Protein AF-A0A350Y9X0-F1 (afdb_monomer_lite)

Foldseek 3Di:
DDQDPVNVVVVVVLCPQDPDPVVNVVVVLLVVLLVLLLVVCCVPPVPCNVVDPFDQDDPPPPQLASGGPSSLVSQVCLCVPQHNQPCPPPCVSVCNDDCQWRKQDADPAPCVPDDLVVDDLLLNLLVCLQPVPDDPVVCCVRLVDDDPDFDDPVQFDLVLLLVLLCPDDPLSVLLSLLSCLNVLNNPQCNRNDDPVRMDTHGSDPVVSVVNSVSRVVVVVSVVSNVRVVVVCVVPSCCVVVNRVSRVCRGPPND

Radius of gyration: 25.76 Å; chains: 1; bounding box: 61×34×80 Å

pLDDT: mean 83.8, std 14.57, range [41.41, 98.38]

Secondary structure (DSSP, 8-state):
----HHHHHHHHHTT---SSHHHHHHHHHHHHHHHHHHHHHHHH-HHHHHH----SSPPPSTT---S-HHHHHHHHHHHHHT---STTSTTTTS--S---EEEE---S--TTTS-GGGS-HHHHHHHHHHH--S-HHHHHHHH----S----GGGB-HHHHHHHHHHSPTTGGGHHHHHHHHTT-SS-HHHH--GGG-EEEESSHHHHHHHHHHHHHHHHHHHHHHHHHHHHHT-GGGHHHHHHHHHTTBTT--

Sequence (254 aa):
MIFTYTEALESLNLFSIPLSLKERIDYLQNLSQQVVLLSLYQEYFPAEWTQSTATTKIPDNSLGCPHSPKEIEFLRLVEERLFPIGFESEWAEELEERMSSITVYPHDLDWYQQEFDEFDEFHQFMINLLVQEGSVSLWLQRFELTSNFILPVQQLNFEKFSTICQQAPEPLCYLYEAISLVDHSSGCIWIDSCWDCIEDFPWSRESLDFLAAQWKLALALWDKESQLKTWIEEEKNRYLRLIDLWNQADKRSH

Structure (mmCIF, N/CA/C/O backbone):
data_AF-A0A350Y9X0-F1
#
_entry.id   AF-A0A350Y9X0-F1
#
loop_
_atom_site.group_PDB
_atom_site.id
_atom_site.type_symbol
_atom_site.label_atom_id
_atom_site.label_alt_id
_atom_site.label_comp_id
_atom_site.label_asym_id
_atom_site.label_entity_id
_atom_site.label_seq_id
_atom_site.pdbx_PDB_ins_code
_atom_site.Cartn_x
_atom_site.Cartn_y
_atom_site.Cartn_z
_atom_site.occupancy
_atom_site.B_iso_or_equiv
_atom_site.auth_seq_id
_atom_site.auth_comp_id
_atom_site.auth_asym_id
_atom_site.auth_atom_id
_atom_site.pdbx_PDB_model_num
ATOM 1 N N . MET A 1 1 ? 21.765 -5.341 -48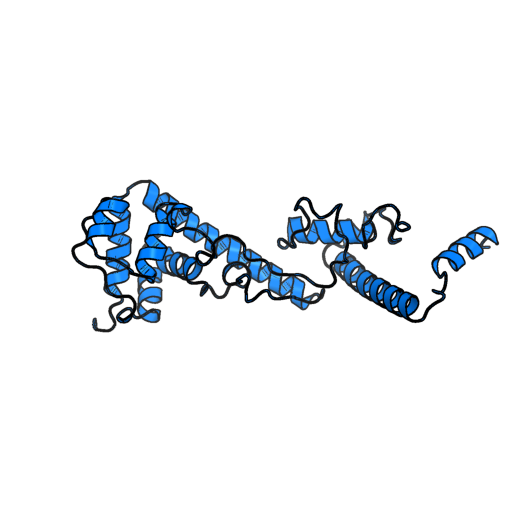.769 1.00 41.66 1 MET A N 1
ATOM 2 C CA . MET A 1 1 ? 21.523 -3.994 -48.221 1.00 41.66 1 MET A CA 1
ATOM 3 C C . MET A 1 1 ? 22.899 -3.372 -48.038 1.00 41.66 1 MET A C 1
ATOM 5 O O . MET A 1 1 ? 23.687 -3.932 -47.290 1.00 41.66 1 MET A O 1
ATOM 9 N N . ILE A 1 2 ? 23.263 -2.380 -48.854 1.00 41.41 2 ILE A N 1
ATOM 10 C CA . ILE A 1 2 ? 24.585 -1.739 -48.792 1.00 41.41 2 ILE A CA 1
ATOM 11 C C . ILE A 1 2 ? 24.420 -0.564 -47.836 1.00 41.41 2 ILE A C 1
ATOM 13 O O . ILE A 1 2 ? 23.763 0.404 -48.202 1.00 41.41 2 ILE A O 1
ATOM 17 N N . PHE A 1 3 ? 24.945 -0.681 -46.617 1.00 44.75 3 PHE A N 1
ATOM 18 C CA . PHE A 1 3 ? 25.039 0.458 -45.707 1.00 44.75 3 PHE A CA 1
ATOM 19 C C . PHE A 1 3 ? 25.946 1.506 -46.349 1.00 44.75 3 PHE A C 1
ATOM 21 O O . PHE A 1 3 ? 27.052 1.184 -46.798 1.00 44.75 3 PHE A O 1
ATOM 28 N N . THR A 1 4 ? 25.480 2.748 -46.436 1.00 63.78 4 THR A N 1
ATOM 29 C CA . THR A 1 4 ? 26.344 3.853 -46.846 1.00 63.78 4 THR A CA 1
ATOM 30 C C . THR A 1 4 ? 27.396 4.089 -45.761 1.00 63.78 4 THR A C 1
ATOM 32 O O . THR A 1 4 ? 27.166 3.842 -44.578 1.00 63.78 4 THR A O 1
ATOM 35 N N . TYR A 1 5 ? 28.584 4.550 -46.154 1.00 55.44 5 TYR A N 1
ATOM 36 C CA . TYR A 1 5 ? 29.685 4.831 -45.223 1.00 55.44 5 TYR A CA 1
ATOM 37 C C . TYR A 1 5 ? 29.255 5.777 -44.087 1.00 55.44 5 TYR A C 1
ATOM 39 O O . TYR A 1 5 ? 29.715 5.631 -42.961 1.00 55.44 5 TYR A O 1
ATOM 47 N N . THR A 1 6 ? 28.320 6.685 -44.372 1.00 56.66 6 THR A N 1
ATOM 48 C CA . THR A 1 6 ? 27.714 7.618 -43.419 1.00 56.66 6 THR A CA 1
ATOM 49 C C . THR A 1 6 ? 26.797 6.918 -42.416 1.00 56.66 6 THR A C 1
ATOM 51 O O . THR A 1 6 ? 26.953 7.138 -41.225 1.00 56.66 6 THR A O 1
ATOM 54 N N . GLU A 1 7 ? 25.919 6.009 -42.855 1.00 58.31 7 GLU A N 1
ATOM 55 C CA . GLU A 1 7 ? 25.064 5.207 -41.957 1.00 58.31 7 GLU A CA 1
ATOM 56 C C . GLU A 1 7 ? 25.889 4.246 -41.088 1.00 58.31 7 GLU A C 1
ATOM 58 O O . GLU A 1 7 ? 25.554 3.991 -39.931 1.00 58.31 7 GLU A O 1
ATOM 63 N N . ALA A 1 8 ? 26.992 3.722 -41.633 1.00 51.91 8 ALA A N 1
ATOM 64 C CA . ALA A 1 8 ? 27.942 2.899 -40.892 1.00 51.91 8 ALA A CA 1
ATOM 65 C C . ALA A 1 8 ? 28.738 3.723 -39.865 1.00 51.91 8 ALA A C 1
ATOM 67 O O . ALA A 1 8 ? 28.962 3.246 -38.758 1.00 51.91 8 ALA A O 1
ATOM 68 N N . LEU A 1 9 ? 29.131 4.958 -40.201 1.00 55.03 9 LEU A N 1
ATOM 69 C CA . LEU A 1 9 ? 29.784 5.898 -39.283 1.00 55.03 9 LEU A CA 1
ATOM 70 C C . LEU A 1 9 ? 28.843 6.394 -38.189 1.00 55.03 9 LEU A C 1
ATOM 72 O O . LEU A 1 9 ? 29.248 6.445 -37.035 1.00 55.03 9 LEU A O 1
ATOM 76 N N . GLU A 1 10 ? 27.595 6.713 -38.521 1.00 58.59 10 GLU A N 1
ATOM 77 C CA . GLU A 1 10 ? 26.567 7.029 -37.532 1.00 58.59 10 GLU A CA 1
ATOM 78 C C . GLU A 1 10 ? 26.339 5.831 -36.616 1.00 58.59 10 GLU A C 1
ATOM 80 O O . GLU A 1 10 ? 26.367 5.993 -35.402 1.00 58.59 10 GLU A O 1
ATOM 85 N N . SER A 1 11 ? 26.233 4.619 -37.173 1.00 54.16 11 SER A N 1
ATOM 86 C CA . SER A 1 11 ? 26.097 3.388 -36.387 1.00 54.16 11 SER A CA 1
ATOM 87 C C . SER A 1 11 ? 27.327 3.064 -35.536 1.00 54.16 11 SER A C 1
ATOM 89 O O . SER A 1 11 ? 27.180 2.478 -34.474 1.00 54.16 11 SER A O 1
ATOM 91 N N . LEU A 1 12 ? 28.535 3.437 -35.967 1.00 51.94 12 LEU A N 1
ATOM 92 C CA . LEU A 1 12 ? 29.771 3.279 -35.190 1.00 51.94 12 LEU A CA 1
ATOM 93 C C . LEU A 1 12 ? 29.922 4.364 -34.116 1.00 51.94 12 LEU A C 1
ATOM 95 O O . LEU A 1 12 ? 30.397 4.062 -33.026 1.00 51.94 12 LEU A O 1
ATOM 99 N N . ASN A 1 13 ? 29.458 5.590 -34.375 1.00 55.53 13 ASN A N 1
ATOM 100 C CA . ASN A 1 13 ? 29.365 6.654 -33.372 1.00 55.53 13 ASN A CA 1
ATOM 101 C C . ASN A 1 13 ? 28.332 6.330 -32.280 1.00 55.53 13 ASN A C 1
ATOM 103 O O . ASN A 1 13 ? 28.510 6.783 -31.150 1.00 55.53 13 ASN A O 1
ATOM 107 N N . LEU A 1 14 ? 27.320 5.491 -32.562 1.00 52.41 14 LEU A N 1
ATOM 108 C CA . LEU A 1 14 ? 26.442 4.912 -31.525 1.00 52.41 14 LEU A CA 1
ATOM 109 C C . LEU A 1 14 ? 27.214 4.067 -30.499 1.00 52.41 14 LEU A C 1
ATOM 111 O O . LEU A 1 14 ? 26.737 3.870 -29.385 1.00 52.41 14 LEU A O 1
ATOM 115 N N . PHE A 1 15 ? 28.402 3.583 -30.867 1.00 54.34 15 PHE A N 1
ATOM 116 C CA . PHE A 1 15 ? 29.312 2.833 -30.006 1.00 54.34 15 PHE A CA 1
ATOM 117 C C . PHE A 1 15 ? 30.608 3.606 -29.765 1.00 54.34 15 PHE A C 1
ATOM 119 O O . PHE A 1 15 ? 31.678 2.998 -29.700 1.00 54.34 15 PHE A O 1
ATOM 126 N N . SER A 1 16 ? 30.535 4.940 -29.663 1.00 57.47 16 SER A N 1
ATOM 127 C CA . SER A 1 16 ? 31.674 5.771 -29.263 1.00 57.47 16 SER A CA 1
ATOM 128 C C . SER A 1 16 ? 32.239 5.231 -27.951 1.00 57.47 16 SER A C 1
ATOM 130 O O . SER A 1 16 ? 31.659 5.422 -26.887 1.00 57.47 16 SER A O 1
ATOM 132 N N . ILE A 1 17 ? 33.339 4.479 -28.043 1.00 57.16 17 ILE A N 1
ATOM 133 C CA . ILE A 1 17 ? 33.925 3.782 -26.901 1.00 57.16 17 ILE A CA 1
ATOM 134 C C . ILE A 1 17 ? 34.421 4.859 -25.937 1.00 57.16 17 ILE A C 1
ATOM 136 O O . ILE A 1 17 ? 35.309 5.627 -26.324 1.00 57.16 17 ILE A O 1
ATOM 140 N N . PRO A 1 18 ? 33.905 4.920 -24.699 1.00 61.09 18 PRO A N 1
ATOM 141 C CA . PRO A 1 18 ? 34.288 5.977 -23.782 1.00 61.09 18 PRO A CA 1
ATOM 142 C C . PRO A 1 18 ? 35.801 5.980 -23.532 1.00 61.09 18 PRO A C 1
ATOM 144 O O . PRO A 1 18 ? 36.455 4.926 -23.523 1.00 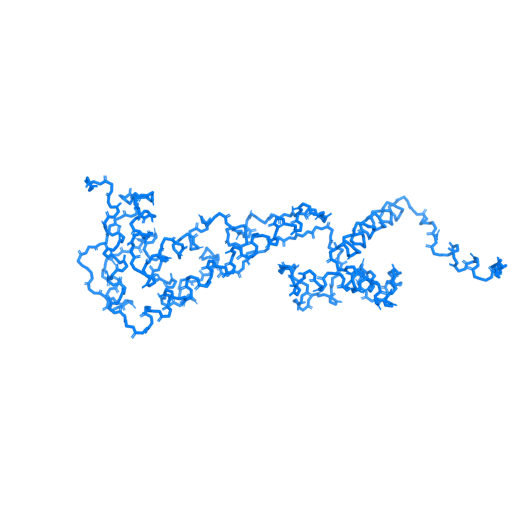61.09 18 PRO A O 1
ATOM 147 N N . LEU A 1 19 ? 36.395 7.165 -23.412 1.00 64.12 19 LEU A N 1
ATOM 148 C CA . LEU A 1 19 ? 37.853 7.317 -23.436 1.00 64.12 19 LEU A CA 1
ATOM 149 C C . LEU A 1 19 ? 38.488 6.953 -22.085 1.00 64.12 19 LEU A C 1
ATOM 151 O O . LEU A 1 19 ? 39.637 6.506 -22.062 1.00 64.12 19 LEU A O 1
ATOM 155 N N . SER A 1 20 ? 37.738 7.048 -20.981 1.00 75.00 20 SER A N 1
ATOM 156 C CA . SER A 1 20 ? 38.169 6.629 -19.642 1.00 75.00 20 SER A CA 1
ATOM 157 C C . SER A 1 20 ? 37.519 5.319 -19.169 1.00 75.00 20 SER A C 1
ATOM 159 O O . SER A 1 20 ? 36.458 4.909 -19.635 1.00 75.00 20 SER A O 1
ATOM 161 N N . LEU A 1 21 ? 38.157 4.644 -18.203 1.00 76.69 21 LEU A N 1
ATOM 162 C CA . LEU A 1 21 ? 37.617 3.425 -17.584 1.00 76.69 21 LEU A CA 1
ATOM 163 C C . LEU A 1 21 ? 36.279 3.677 -16.873 1.00 76.69 21 LEU A C 1
ATOM 165 O O . LEU A 1 21 ? 35.396 2.830 -16.953 1.00 76.69 21 LEU A O 1
ATOM 169 N N . LYS A 1 22 ? 36.132 4.829 -16.207 1.00 77.12 22 LYS A N 1
ATOM 170 C CA . LYS A 1 22 ? 34.904 5.200 -15.495 1.00 77.12 22 LYS A CA 1
ATOM 171 C C . LYS A 1 22 ? 33.732 5.322 -16.469 1.00 77.12 22 LYS A C 1
ATOM 173 O O . LYS A 1 22 ? 32.760 4.597 -16.333 1.00 77.12 22 LYS A O 1
ATOM 178 N N . GLU A 1 23 ? 33.890 6.121 -17.523 1.00 75.38 23 GLU A N 1
ATOM 179 C CA . GLU A 1 23 ? 32.827 6.318 -18.517 1.00 75.38 23 GLU A CA 1
ATOM 180 C C . GLU A 1 23 ? 32.448 5.005 -19.233 1.00 75.38 23 GLU A C 1
ATOM 182 O O . GLU A 1 23 ? 31.301 4.822 -19.628 1.00 75.38 23 GLU A O 1
ATOM 187 N N . ARG A 1 24 ? 33.391 4.060 -19.392 1.00 74.94 24 ARG A N 1
ATOM 188 C CA . ARG A 1 24 ? 33.098 2.717 -19.934 1.00 74.94 24 ARG A CA 1
ATOM 189 C C . ARG A 1 24 ? 32.233 1.886 -19.000 1.00 74.94 24 ARG A C 1
ATOM 191 O O . ARG A 1 24 ? 31.358 1.173 -19.481 1.00 74.94 24 ARG A O 1
ATOM 198 N N . ILE A 1 25 ? 32.516 1.930 -17.701 1.00 78.44 25 ILE A N 1
ATOM 199 C CA . ILE A 1 25 ? 31.736 1.207 -16.695 1.00 78.44 25 ILE A CA 1
ATOM 200 C C . ILE A 1 25 ? 30.325 1.793 -16.642 1.00 78.44 25 ILE A C 1
ATOM 202 O O . ILE A 1 25 ? 29.372 1.032 -16.796 1.00 78.44 25 ILE A O 1
ATOM 206 N N . ASP A 1 26 ? 30.209 3.118 -16.554 1.00 77.19 26 ASP A N 1
ATOM 207 C CA . ASP A 1 26 ? 28.925 3.825 -16.506 1.00 77.19 26 ASP A CA 1
ATOM 208 C C . ASP A 1 26 ? 28.084 3.519 -17.765 1.00 77.19 26 ASP A C 1
ATOM 210 O O . ASP A 1 26 ? 26.910 3.161 -17.675 1.00 77.19 26 ASP A O 1
ATOM 214 N N . TYR A 1 27 ? 28.702 3.540 -18.956 1.00 78.75 27 TYR A N 1
ATOM 215 C CA . TYR A 1 27 ? 28.035 3.172 -20.212 1.00 78.75 27 TYR A CA 1
ATOM 216 C C . TYR A 1 27 ? 27.507 1.729 -20.208 1.00 78.75 27 TYR A C 1
ATOM 218 O O . TYR A 1 27 ? 26.362 1.485 -20.589 1.00 78.75 27 TYR A O 1
ATOM 226 N N . LEU A 1 28 ? 28.327 0.760 -19.785 1.00 81.88 28 LEU A N 1
ATOM 227 C CA . LEU A 1 28 ? 27.924 -0.649 -19.754 1.00 81.88 28 LEU A CA 1
ATOM 228 C C . LEU A 1 28 ? 26.827 -0.910 -18.717 1.00 81.88 28 LEU A C 1
ATOM 230 O O . LEU A 1 28 ? 25.933 -1.715 -18.975 1.00 81.88 28 LEU A O 1
ATOM 234 N N . GLN A 1 29 ? 26.872 -0.228 -17.571 1.00 82.06 29 GLN A N 1
ATOM 235 C CA . GLN A 1 29 ? 25.829 -0.303 -16.549 1.00 82.06 29 GLN A CA 1
ATOM 236 C C . GLN A 1 29 ? 24.502 0.254 -17.073 1.00 82.06 29 GLN A C 1
ATOM 238 O O . GLN A 1 29 ? 23.484 -0.433 -16.980 1.00 82.06 29 GLN A O 1
ATOM 243 N N . ASN A 1 30 ? 24.524 1.425 -17.716 1.00 83.25 30 ASN A N 1
ATOM 244 C CA . ASN A 1 30 ? 23.334 2.026 -18.321 1.00 83.25 30 ASN A CA 1
ATOM 245 C C . ASN A 1 30 ? 22.744 1.137 -19.419 1.00 83.25 30 ASN A C 1
ATOM 247 O O . ASN A 1 30 ? 21.539 0.896 -19.435 1.00 83.25 30 ASN A O 1
ATOM 251 N N . LEU A 1 31 ? 23.588 0.582 -20.296 1.00 84.56 31 LEU A N 1
ATOM 252 C CA . LEU A 1 31 ? 23.140 -0.340 -21.339 1.00 84.56 31 LEU A CA 1
ATOM 253 C C . LEU A 1 31 ? 22.515 -1.606 -20.739 1.00 84.56 31 LEU A C 1
ATOM 255 O O . LEU A 1 31 ? 21.468 -2.057 -21.199 1.00 84.56 31 LEU A O 1
ATOM 259 N N . SER A 1 32 ? 23.130 -2.171 -19.696 1.00 87.69 32 SER A N 1
ATOM 260 C CA . SER A 1 32 ? 22.588 -3.340 -19.001 1.00 87.69 32 SER A CA 1
ATOM 261 C C . SER A 1 32 ? 21.218 -3.047 -18.391 1.00 87.69 32 SER A C 1
ATOM 263 O O . SER A 1 32 ? 20.296 -3.844 -18.548 1.00 87.69 32 SER A O 1
ATOM 265 N N . GLN A 1 33 ? 21.063 -1.907 -17.717 1.00 88.12 33 GLN A N 1
ATOM 266 C CA . GLN A 1 33 ? 19.787 -1.500 -17.127 1.00 88.12 33 GLN A CA 1
ATOM 267 C C . GLN A 1 33 ? 18.730 -1.220 -18.201 1.00 88.12 33 GLN A C 1
ATOM 269 O O . GLN A 1 33 ? 17.575 -1.598 -18.033 1.00 88.12 33 GLN A O 1
ATOM 274 N N . GLN A 1 34 ? 19.116 -0.612 -19.324 1.00 91.50 34 GLN A N 1
ATOM 275 C CA . GLN A 1 34 ? 18.206 -0.356 -20.438 1.00 91.50 34 GLN A CA 1
ATOM 276 C C . GLN A 1 34 ? 17.678 -1.664 -21.028 1.00 91.50 34 GLN A C 1
ATOM 278 O O . GLN A 1 34 ? 16.480 -1.795 -21.273 1.00 91.50 34 GLN A O 1
ATOM 283 N N . VAL A 1 35 ? 18.551 -2.656 -21.223 1.00 92.81 35 VAL A N 1
ATOM 284 C CA . VAL A 1 35 ? 18.135 -3.983 -21.693 1.00 92.81 35 VAL A CA 1
ATOM 285 C C . VAL A 1 35 ? 17.118 -4.607 -20.737 1.00 92.81 35 VAL A C 1
ATOM 287 O O . VAL A 1 35 ? 16.129 -5.166 -21.209 1.00 92.81 35 VAL A O 1
ATOM 290 N N . VAL A 1 36 ? 17.318 -4.485 -19.421 1.00 94.94 36 VAL A N 1
ATOM 291 C CA . VAL A 1 36 ? 16.364 -4.982 -18.416 1.00 94.94 36 VAL A CA 1
ATOM 292 C C . VAL A 1 36 ? 15.004 -4.295 -18.563 1.00 94.94 36 VAL A C 1
ATOM 294 O O . VAL A 1 36 ? 14.007 -4.985 -18.771 1.00 94.94 36 VAL A O 1
ATOM 297 N N . LEU A 1 37 ? 14.955 -2.959 -18.537 1.00 95.19 37 LEU A N 1
ATOM 298 C CA . LEU A 1 37 ? 13.698 -2.204 -18.630 1.00 95.19 37 LEU A CA 1
ATOM 299 C C . LEU A 1 37 ? 12.944 -2.482 -19.935 1.00 95.19 37 LEU A C 1
ATOM 301 O O . LEU A 1 37 ? 11.748 -2.754 -19.918 1.00 95.19 37 LEU A O 1
ATOM 305 N N . LEU A 1 38 ? 13.639 -2.469 -21.075 1.00 96.19 38 LEU A N 1
ATOM 306 C CA . LEU A 1 38 ? 13.009 -2.717 -22.374 1.00 96.19 38 LEU A CA 1
ATOM 307 C C . LEU A 1 38 ? 12.515 -4.164 -22.513 1.00 96.19 38 LEU A C 1
ATOM 309 O O . LEU A 1 38 ? 11.484 -4.396 -23.145 1.00 96.19 38 LEU A O 1
ATOM 313 N N . SER A 1 39 ? 13.212 -5.130 -21.905 1.00 97.12 39 SER A N 1
ATOM 314 C CA . SER A 1 39 ? 12.747 -6.523 -21.868 1.00 97.12 39 SER A CA 1
ATOM 315 C C . SER A 1 39 ? 11.460 -6.651 -21.051 1.00 97.12 39 SER A C 1
ATOM 317 O O . SER A 1 39 ? 10.520 -7.304 -21.500 1.00 97.12 39 SER A O 1
ATOM 319 N N . LEU A 1 40 ? 11.386 -5.980 -19.897 1.00 98.12 40 LEU A N 1
ATOM 320 C CA . LEU A 1 40 ? 10.177 -5.937 -19.070 1.00 98.12 40 LEU A CA 1
ATOM 321 C C . LEU A 1 40 ? 9.025 -5.220 -19.788 1.00 98.12 40 LEU A C 1
ATOM 323 O O . LEU A 1 40 ? 7.900 -5.715 -19.760 1.00 98.12 40 LEU A O 1
ATOM 327 N N . TYR A 1 41 ? 9.297 -4.126 -20.507 1.00 98.12 41 TYR A N 1
ATOM 328 C CA . TYR A 1 41 ? 8.290 -3.433 -21.317 1.00 98.12 41 TYR A CA 1
ATOM 329 C C . TYR A 1 41 ? 7.670 -4.368 -22.360 1.00 98.12 41 TYR A C 1
ATOM 331 O O . TYR A 1 41 ? 6.447 -4.509 -22.435 1.00 98.12 41 TYR A O 1
ATOM 339 N N . GLN A 1 42 ? 8.511 -5.052 -23.135 1.00 97.38 42 GLN A N 1
ATOM 340 C CA . GLN A 1 42 ? 8.048 -5.975 -24.167 1.00 97.38 42 GLN A CA 1
ATOM 341 C C . GLN A 1 42 ? 7.197 -7.119 -23.596 1.00 97.38 42 GLN A C 1
ATOM 343 O O . GLN A 1 42 ? 6.317 -7.637 -24.283 1.00 97.38 42 GLN A O 1
ATOM 348 N N . GLU A 1 43 ? 7.460 -7.514 -22.356 1.00 97.69 43 GLU A N 1
ATOM 349 C CA . GLU A 1 43 ? 6.776 -8.609 -21.689 1.00 97.69 43 GLU A CA 1
ATOM 350 C C . GLU A 1 43 ? 5.438 -8.202 -21.055 1.00 97.69 43 GLU A C 1
ATOM 352 O O . GLU A 1 43 ? 4.432 -8.875 -21.279 1.00 97.69 43 GLU A O 1
ATOM 357 N N . TYR A 1 44 ? 5.417 -7.108 -20.291 1.00 98.12 44 TYR A N 1
ATOM 358 C CA . TYR A 1 44 ? 4.240 -6.660 -19.537 1.00 98.12 44 TYR A CA 1
ATOM 359 C C . TYR A 1 44 ? 3.245 -5.880 -20.398 1.00 98.12 44 TYR A C 1
ATOM 361 O O . TYR A 1 44 ? 2.035 -5.975 -20.188 1.00 98.12 44 TYR A O 1
ATOM 369 N N . PHE A 1 45 ? 3.737 -5.142 -21.395 1.00 98.12 45 PHE A N 1
ATOM 370 C CA . PHE A 1 45 ? 2.917 -4.298 -22.266 1.00 98.12 45 PHE A CA 1
ATOM 371 C C . PHE A 1 45 ? 3.243 -4.559 -23.749 1.00 98.12 45 PHE A C 1
ATOM 373 O O . PHE A 1 45 ? 3.687 -3.665 -24.476 1.00 98.12 45 PHE A O 1
ATOM 380 N N . PRO A 1 46 ? 3.044 -5.800 -24.244 1.00 97.81 46 PRO A N 1
ATOM 381 C CA . PRO A 1 46 ? 3.462 -6.200 -25.590 1.00 97.81 46 PRO A CA 1
ATOM 382 C C . PRO A 1 46 ? 2.736 -5.431 -26.703 1.00 97.81 46 PRO A C 1
ATOM 384 O O . PRO A 1 46 ? 3.288 -5.241 -27.794 1.00 97.81 46 PRO A O 1
ATOM 387 N N . ALA A 1 47 ? 1.498 -4.994 -26.453 1.00 97.81 47 ALA A N 1
ATOM 388 C CA . ALA A 1 47 ? 0.719 -4.221 -27.412 1.00 97.81 47 ALA A CA 1
ATOM 389 C C . ALA A 1 47 ? 1.294 -2.806 -27.569 1.00 97.81 47 ALA A C 1
ATOM 391 O O . ALA A 1 47 ? 1.580 -2.386 -28.691 1.00 97.81 47 ALA A O 1
ATOM 392 N N . GLU A 1 48 ? 1.530 -2.115 -26.455 1.00 98.06 48 GLU A N 1
ATOM 393 C CA . GLU A 1 48 ? 2.151 -0.793 -26.384 1.00 98.06 48 GLU A CA 1
ATOM 394 C C . GLU A 1 48 ? 3.572 -0.826 -26.953 1.00 98.06 48 GLU A C 1
ATOM 396 O O . GLU A 1 48 ? 3.905 -0.020 -27.820 1.00 98.06 48 GLU A O 1
ATOM 401 N N . TRP A 1 49 ? 4.368 -1.839 -26.592 1.00 96.56 49 TRP A N 1
ATOM 402 C CA . TRP A 1 49 ? 5.710 -2.054 -27.136 1.00 96.56 49 TRP A CA 1
ATOM 403 C C . TRP A 1 49 ? 5.733 -2.108 -28.669 1.00 96.56 49 TRP A C 1
ATOM 405 O O . TRP A 1 49 ? 6.608 -1.513 -29.311 1.00 96.56 49 TRP A O 1
ATOM 415 N N . THR A 1 50 ? 4.781 -2.848 -29.248 1.00 96.19 50 THR A N 1
ATOM 416 C CA . THR A 1 50 ? 4.676 -3.073 -30.698 1.00 96.19 50 THR A CA 1
ATOM 417 C C . THR A 1 50 ? 4.182 -1.827 -31.432 1.00 96.19 50 THR A C 1
ATOM 419 O O . THR A 1 50 ? 4.565 -1.597 -32.577 1.00 96.19 50 THR A O 1
ATOM 422 N N . GLN A 1 51 ? 3.333 -1.027 -30.786 1.00 97.06 51 GLN A N 1
ATOM 423 C CA . GLN A 1 51 ? 2.790 0.214 -31.347 1.00 97.06 51 GLN A CA 1
ATOM 424 C C . GLN A 1 51 ? 3.734 1.411 -31.162 1.00 97.06 51 GLN A C 1
ATOM 426 O O . GLN A 1 51 ? 3.653 2.376 -31.920 1.00 97.06 51 GLN A O 1
ATOM 431 N N . SER A 1 52 ? 4.636 1.340 -30.184 1.00 95.44 52 SER A N 1
ATOM 432 C CA . SER A 1 52 ? 5.590 2.391 -29.849 1.00 95.44 52 SER A CA 1
ATOM 433 C C . SER A 1 52 ? 6.568 2.686 -30.988 1.00 95.44 52 SER A C 1
ATOM 435 O O . SER A 1 52 ? 7.343 1.826 -31.423 1.00 95.44 52 SER A O 1
ATOM 437 N N . THR A 1 53 ? 6.590 3.951 -31.409 1.00 94.69 53 THR A N 1
ATOM 438 C CA . THR A 1 53 ? 7.587 4.514 -32.332 1.00 94.69 53 THR A CA 1
ATOM 439 C C . THR A 1 53 ? 8.726 5.234 -31.604 1.00 94.69 53 THR A C 1
ATOM 441 O O . THR A 1 53 ? 9.554 5.872 -32.256 1.00 94.69 53 THR A O 1
ATOM 444 N N . ALA A 1 54 ? 8.763 5.181 -30.267 1.00 91.00 54 ALA A N 1
ATOM 445 C CA . ALA A 1 54 ? 9.790 5.841 -29.473 1.00 91.00 54 ALA A CA 1
ATOM 446 C C . ALA A 1 54 ? 11.178 5.240 -29.725 1.00 91.00 54 ALA A C 1
ATOM 448 O O . ALA A 1 54 ? 11.348 4.046 -29.986 1.00 91.00 54 ALA A O 1
ATOM 449 N N . THR A 1 55 ? 12.194 6.095 -29.645 1.00 89.75 55 THR A N 1
ATOM 450 C CA . THR A 1 55 ? 13.588 5.685 -29.808 1.00 89.75 55 THR A CA 1
ATOM 451 C C . THR A 1 55 ? 14.119 5.043 -28.526 1.00 89.75 55 THR A C 1
ATOM 453 O O . THR A 1 55 ? 13.833 5.509 -27.426 1.00 89.75 55 THR A O 1
ATOM 456 N N . THR A 1 56 ? 14.936 3.998 -28.672 1.00 87.50 56 THR A N 1
ATOM 457 C CA . THR A 1 56 ? 15.729 3.412 -27.574 1.00 87.50 56 THR A CA 1
ATOM 458 C C . THR A 1 56 ? 17.032 4.175 -27.334 1.00 87.50 56 THR A C 1
ATOM 460 O O . THR A 1 56 ? 17.787 3.863 -26.419 1.00 87.50 56 THR A O 1
ATOM 463 N N . LYS A 1 57 ? 17.341 5.171 -28.172 1.00 83.12 57 LYS A N 1
ATOM 464 C CA . LYS A 1 57 ? 18.507 6.033 -27.974 1.00 83.12 57 LYS A CA 1
ATOM 465 C C . LYS A 1 57 ? 18.212 7.016 -26.849 1.00 83.12 57 LYS A C 1
ATOM 467 O O . LYS A 1 57 ? 17.222 7.743 -26.924 1.00 83.12 57 LYS A O 1
ATOM 472 N N . ILE A 1 58 ? 19.090 7.049 -25.854 1.00 76.00 58 ILE A N 1
ATOM 473 C CA . ILE A 1 58 ? 19.131 8.131 -24.873 1.00 76.00 58 ILE A CA 1
ATOM 474 C C . ILE A 1 58 ? 19.603 9.383 -25.637 1.00 76.00 58 ILE A C 1
ATOM 476 O O . ILE A 1 58 ? 20.633 9.301 -26.315 1.00 76.00 58 ILE A O 1
ATOM 480 N N . PRO A 1 59 ? 18.836 10.489 -25.649 1.00 66.94 59 PRO A N 1
ATOM 481 C CA . PRO A 1 59 ? 19.268 11.730 -26.284 1.00 66.94 59 PRO A CA 1
ATOM 482 C C . PRO A 1 59 ? 20.601 12.185 -25.682 1.00 66.94 59 PRO A C 1
ATOM 484 O O . PRO A 1 59 ? 20.795 12.048 -24.477 1.00 66.94 59 PRO A O 1
ATOM 487 N N . ASP A 1 60 ? 21.512 12.726 -26.498 1.00 61.28 60 ASP A N 1
ATOM 488 C CA . ASP A 1 60 ? 22.742 13.339 -25.978 1.00 61.28 60 ASP A CA 1
ATOM 489 C C . ASP A 1 60 ? 22.383 14.338 -24.866 1.00 61.28 60 ASP A C 1
ATOM 491 O O . ASP A 1 60 ? 21.403 15.067 -25.016 1.00 61.28 60 ASP A O 1
ATOM 495 N N . ASN A 1 61 ? 23.177 14.327 -23.785 1.00 54.16 61 ASN A N 1
ATOM 496 C CA . ASN A 1 61 ? 23.050 14.939 -22.442 1.00 54.16 61 ASN A CA 1
ATOM 497 C C . ASN A 1 61 ? 22.506 16.390 -22.300 1.00 54.16 61 ASN A C 1
ATOM 499 O O . ASN A 1 61 ? 22.635 16.989 -21.236 1.00 54.16 61 ASN A O 1
ATOM 503 N N . SER A 1 62 ? 21.908 17.007 -23.318 1.00 49.88 62 SER A N 1
ATOM 504 C CA . SER A 1 62 ? 21.316 18.345 -23.271 1.00 49.88 62 SER A CA 1
ATOM 505 C C . SER A 1 62 ? 19.956 18.423 -22.565 1.00 49.88 62 SER A C 1
ATOM 507 O O . SER A 1 62 ? 19.472 19.530 -22.362 1.00 49.88 62 SER A O 1
ATOM 509 N N . LEU A 1 63 ? 19.325 17.289 -22.232 1.00 53.56 63 LEU A N 1
ATOM 510 C CA . LEU A 1 63 ? 17.968 17.234 -21.660 1.00 53.56 63 LEU A CA 1
ATOM 511 C C . LEU A 1 63 ? 17.892 16.660 -20.235 1.00 53.56 63 LEU A C 1
ATOM 513 O O . LEU A 1 63 ? 16.792 16.461 -19.743 1.00 53.56 63 LEU A O 1
ATOM 517 N N . GLY A 1 64 ? 19.020 16.374 -19.576 1.00 62.53 64 GLY A N 1
ATOM 518 C CA . GLY A 1 64 ? 19.042 15.927 -18.172 1.00 62.53 64 GLY A CA 1
ATOM 519 C C . GLY A 1 64 ? 18.501 14.515 -17.899 1.00 62.53 64 GLY A C 1
ATOM 520 O O . GLY A 1 64 ? 18.915 13.911 -16.925 1.00 62.53 64 GLY A O 1
ATOM 521 N N . CYS A 1 65 ? 17.662 13.947 -18.772 1.00 72.62 65 CYS A N 1
ATOM 522 C CA . CYS A 1 65 ? 17.020 12.651 -18.550 1.00 72.62 65 CYS A CA 1
ATOM 523 C C . CYS A 1 65 ? 17.942 11.445 -18.874 1.00 72.62 65 CYS A C 1
ATOM 525 O O . CYS A 1 65 ? 18.390 11.304 -20.018 1.00 72.62 65 CYS A O 1
ATOM 527 N N . PRO A 1 66 ? 18.176 10.517 -17.925 1.00 81.69 66 PRO A N 1
ATOM 528 C CA . PRO A 1 66 ? 19.067 9.358 -18.075 1.00 81.69 66 PRO A CA 1
ATOM 529 C C . PRO A 1 66 ? 18.391 8.126 -18.707 1.00 81.69 66 PRO A C 1
ATOM 531 O O . PRO A 1 66 ? 18.955 7.023 -18.713 1.00 81.69 66 PRO A O 1
ATOM 534 N N . HIS A 1 67 ? 17.176 8.292 -19.230 1.00 86.62 67 HIS A N 1
ATOM 535 C CA . HIS A 1 67 ? 16.373 7.238 -19.846 1.00 86.62 67 HIS A CA 1
ATOM 536 C C . HIS A 1 67 ? 16.045 7.588 -21.296 1.00 86.62 67 HIS A C 1
ATOM 538 O O . HIS A 1 67 ? 15.841 8.745 -21.659 1.00 86.62 67 HIS A O 1
ATOM 544 N N . SER A 1 68 ? 15.975 6.575 -22.157 1.00 88.31 68 SER A N 1
ATOM 545 C CA . SER A 1 68 ? 15.488 6.761 -23.521 1.00 88.31 68 SER A CA 1
ATOM 546 C C . SER A 1 68 ? 13.974 6.992 -23.525 1.00 88.31 68 SER A C 1
ATOM 548 O O . SER A 1 68 ? 13.270 6.472 -22.658 1.00 88.31 68 SER A O 1
ATOM 550 N N . PRO A 1 69 ? 13.427 7.680 -24.542 1.00 89.81 69 PRO A N 1
ATOM 551 C CA . PRO A 1 69 ? 11.984 7.858 -24.692 1.00 89.81 69 PRO A CA 1
ATOM 552 C C . PRO A 1 69 ? 11.178 6.556 -24.597 1.00 89.81 69 PRO A C 1
ATOM 554 O O . PRO A 1 69 ? 10.067 6.560 -24.080 1.00 89.81 69 PRO A O 1
ATOM 557 N N . LYS A 1 70 ? 11.736 5.427 -25.056 1.00 92.31 70 LYS A N 1
ATOM 558 C CA . LYS A 1 70 ? 11.058 4.128 -24.963 1.00 92.31 70 LYS A CA 1
ATOM 559 C C . LYS A 1 70 ? 11.076 3.524 -23.553 1.00 92.31 70 LYS A C 1
ATOM 561 O O . LYS A 1 70 ? 10.151 2.803 -23.197 1.00 92.31 70 LYS A O 1
ATOM 566 N N . GLU A 1 71 ? 12.093 3.818 -22.745 1.00 92.69 71 GLU A N 1
ATOM 567 C CA . GLU A 1 71 ? 12.099 3.470 -21.315 1.00 92.69 71 GLU A CA 1
ATOM 568 C C . GLU A 1 71 ? 11.103 4.331 -20.540 1.00 92.69 71 GLU A C 1
ATOM 570 O O . GLU A 1 71 ? 10.384 3.811 -19.696 1.00 92.69 71 GLU A O 1
ATOM 575 N N . ILE A 1 72 ? 10.995 5.617 -20.880 1.00 91.31 72 ILE A N 1
ATOM 576 C CA . ILE A 1 72 ? 10.010 6.526 -20.283 1.00 91.31 72 ILE A CA 1
ATOM 577 C C . ILE A 1 72 ? 8.574 6.035 -20.507 1.00 91.31 72 ILE A C 1
ATOM 579 O O . ILE A 1 72 ? 7.778 6.038 -19.572 1.00 91.31 72 ILE A O 1
ATOM 583 N N . GLU A 1 73 ? 8.239 5.555 -21.710 1.00 93.62 73 GLU A N 1
ATOM 584 C CA . GLU A 1 73 ? 6.929 4.934 -21.956 1.00 93.62 73 GLU A CA 1
ATOM 585 C C . GLU A 1 73 ? 6.658 3.763 -21.006 1.00 93.62 73 GLU A C 1
ATOM 587 O O . GLU A 1 73 ? 5.560 3.651 -20.468 1.00 93.62 73 GLU A O 1
ATOM 592 N N . PHE A 1 74 ? 7.656 2.903 -20.785 1.00 95.69 74 PHE A N 1
ATOM 593 C CA . PHE A 1 74 ? 7.526 1.778 -19.866 1.00 95.69 74 PHE A CA 1
ATOM 594 C C . PHE A 1 74 ? 7.311 2.235 -18.425 1.00 95.69 74 PHE A C 1
ATOM 596 O O . PHE A 1 74 ? 6.369 1.774 -17.788 1.00 95.69 74 PHE A O 1
ATOM 603 N N . LEU A 1 75 ? 8.151 3.144 -17.925 1.00 93.50 75 LEU A N 1
ATOM 604 C CA . LEU A 1 75 ? 8.056 3.659 -16.557 1.00 93.50 75 LEU A CA 1
ATOM 605 C C . LEU A 1 75 ? 6.687 4.297 -16.302 1.00 93.50 75 LEU A C 1
ATOM 607 O O . LEU A 1 75 ? 6.053 4.000 -15.293 1.00 93.50 75 LEU A O 1
ATOM 611 N N . ARG A 1 76 ? 6.172 5.069 -17.266 1.00 91.94 76 ARG A N 1
ATOM 612 C CA . ARG A 1 76 ? 4.831 5.651 -17.170 1.00 91.94 76 ARG A CA 1
ATOM 613 C C . ARG A 1 76 ? 3.732 4.588 -17.143 1.00 91.94 76 ARG A C 1
ATOM 615 O O . ARG A 1 76 ? 2.786 4.705 -16.381 1.00 91.94 76 ARG A O 1
ATOM 622 N N . LEU A 1 77 ? 3.857 3.519 -17.932 1.00 96.25 77 LEU A N 1
ATOM 623 C CA . LEU A 1 77 ? 2.900 2.407 -17.893 1.00 96.25 77 LEU A CA 1
ATOM 624 C C . LEU A 1 77 ? 2.936 1.644 -16.562 1.00 96.25 77 LEU A C 1
ATOM 626 O O . LEU A 1 77 ? 1.892 1.162 -16.123 1.00 96.25 77 LEU A O 1
ATOM 630 N N . VAL A 1 78 ? 4.107 1.517 -15.932 1.00 96.00 78 VAL A N 1
ATOM 631 C CA . V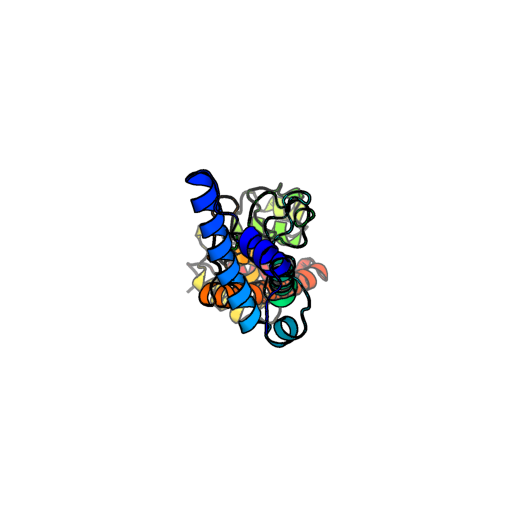AL A 1 78 ? 4.231 0.937 -14.586 1.00 96.00 78 VAL A CA 1
ATOM 632 C C . VAL A 1 78 ? 3.499 1.815 -13.569 1.00 96.00 78 VAL A C 1
ATOM 634 O O . VAL A 1 78 ? 2.617 1.294 -12.889 1.00 96.00 78 VAL A O 1
ATOM 637 N N . GLU A 1 79 ? 3.786 3.121 -13.547 1.00 92.94 79 GLU A N 1
ATOM 638 C CA . GLU A 1 79 ? 3.119 4.117 -12.688 1.00 92.94 79 GLU A CA 1
ATOM 639 C C . GLU A 1 79 ? 1.590 4.080 -12.854 1.00 92.94 79 GLU A C 1
ATOM 641 O O . GLU A 1 79 ? 0.845 3.901 -11.894 1.00 92.94 79 GLU A O 1
ATOM 646 N N . GLU A 1 80 ? 1.113 4.179 -14.099 1.00 93.81 80 GLU A N 1
ATOM 647 C CA . GLU A 1 80 ? -0.313 4.294 -14.419 1.00 93.81 80 GLU A CA 1
ATOM 648 C C . GLU A 1 80 ? -1.105 3.005 -14.140 1.00 93.81 80 GLU A C 1
ATOM 650 O O . GLU A 1 80 ? -2.315 3.058 -13.905 1.00 93.81 80 GLU A O 1
ATOM 655 N N . ARG A 1 81 ? -0.478 1.825 -14.276 1.00 96.06 81 ARG A N 1
ATOM 656 C CA . ARG A 1 81 ? -1.222 0.553 -14.392 1.00 96.06 81 ARG A CA 1
ATOM 657 C C . ARG A 1 81 ? -0.825 -0.531 -13.409 1.00 96.06 81 ARG A C 1
ATOM 659 O O . ARG A 1 81 ? -1.601 -1.476 -13.247 1.00 96.06 81 ARG A O 1
ATOM 666 N N . LEU A 1 82 ? 0.358 -0.454 -12.808 1.00 96.56 82 LEU A N 1
ATOM 667 C CA . LEU A 1 82 ? 0.823 -1.457 -11.854 1.00 96.56 82 LEU A CA 1
ATOM 668 C C . LEU A 1 82 ? 0.832 -0.894 -10.438 1.00 96.56 82 LEU A C 1
ATOM 670 O O . LEU A 1 82 ? 0.126 -1.439 -9.591 1.00 96.56 82 LEU A O 1
ATOM 674 N N . PHE A 1 83 ? 1.619 0.151 -10.196 1.00 95.19 83 PHE A N 1
ATOM 675 C CA . PHE A 1 83 ? 1.825 0.771 -8.886 1.00 95.19 83 PHE A CA 1
ATOM 676 C C . PHE A 1 83 ? 2.657 2.054 -9.033 1.00 95.19 83 PHE A C 1
ATOM 678 O O . PHE A 1 83 ? 3.408 2.166 -10.007 1.00 95.19 83 PHE A O 1
ATOM 685 N N . PRO A 1 84 ? 2.571 2.995 -8.076 1.00 91.69 84 PRO A N 1
ATOM 686 C CA . PRO A 1 84 ? 3.357 4.219 -8.114 1.00 91.69 84 PRO A CA 1
ATOM 687 C C . PRO A 1 84 ? 4.846 3.912 -7.954 1.00 91.69 84 PRO A C 1
ATOM 689 O O . PRO A 1 84 ? 5.262 3.153 -7.082 1.00 91.69 84 PRO A O 1
ATOM 692 N N . ILE A 1 85 ? 5.660 4.524 -8.802 1.00 89.31 85 ILE A N 1
ATOM 693 C CA . ILE A 1 85 ? 7.125 4.509 -8.743 1.00 89.31 85 ILE A CA 1
ATOM 694 C C . ILE A 1 85 ? 7.688 5.928 -8.573 1.00 89.31 85 ILE A C 1
ATOM 696 O O . ILE A 1 85 ? 8.897 6.127 -8.674 1.00 89.31 85 ILE A O 1
ATOM 700 N N . GLY A 1 86 ? 6.814 6.915 -8.337 1.00 80.12 86 GLY A N 1
ATOM 701 C CA . GLY A 1 86 ? 7.170 8.324 -8.177 1.00 80.12 86 GLY A CA 1
ATOM 702 C C . GLY A 1 86 ? 7.426 9.047 -9.500 1.00 80.12 86 GLY A C 1
ATOM 703 O O . GLY A 1 86 ? 8.000 10.136 -9.496 1.00 80.12 86 GLY A O 1
ATOM 704 N N . PHE A 1 87 ? 7.003 8.470 -10.631 1.00 74.44 87 PHE A N 1
ATOM 705 C CA . PHE A 1 87 ? 7.322 8.983 -11.963 1.00 74.44 87 PHE A CA 1
ATOM 706 C C . PHE A 1 87 ? 6.530 10.247 -12.335 1.00 74.44 87 PHE A C 1
ATOM 708 O O . PHE A 1 87 ? 7.047 11.085 -13.058 1.00 74.44 87 PHE A O 1
ATOM 715 N N . GLU A 1 88 ? 5.295 10.429 -11.854 1.00 64.00 88 GLU A N 1
ATOM 716 C CA . GLU A 1 88 ? 4.472 11.617 -12.178 1.00 64.00 88 GLU A CA 1
ATOM 717 C C . GLU A 1 88 ? 4.699 12.825 -11.258 1.00 64.00 88 GLU A C 1
ATOM 719 O O . GLU A 1 88 ? 4.169 13.908 -11.513 1.00 64.00 88 GLU A O 1
ATOM 724 N N . SER A 1 89 ? 5.499 12.674 -10.201 1.00 53.28 89 SER A N 1
ATOM 725 C CA . SER A 1 89 ? 5.900 13.820 -9.388 1.00 53.28 89 SER A CA 1
ATOM 726 C C . SER A 1 89 ? 6.748 14.778 -10.242 1.00 53.28 89 SER A C 1
ATOM 728 O O . SER A 1 89 ? 7.346 14.347 -11.227 1.00 53.28 89 SER A O 1
ATOM 730 N N . GLU A 1 90 ? 6.802 16.069 -9.892 1.00 44.84 90 GLU A N 1
ATOM 731 C CA . GLU A 1 90 ? 7.471 17.190 -10.605 1.00 44.84 90 GLU A CA 1
ATOM 732 C C . GLU A 1 90 ? 8.970 16.967 -10.967 1.00 44.84 90 GLU A C 1
ATOM 734 O O . GLU A 1 90 ? 9.636 17.854 -11.487 1.00 44.84 90 GLU A O 1
ATOM 739 N N . TRP A 1 91 ? 9.477 15.757 -10.743 1.00 49.25 91 TRP A N 1
ATOM 740 C CA . TRP A 1 91 ? 10.834 15.256 -10.844 1.00 49.25 91 TRP A CA 1
ATOM 741 C C . TRP A 1 91 ? 11.117 14.428 -12.106 1.00 49.25 91 TRP A C 1
ATOM 743 O O . TRP A 1 91 ? 12.284 14.240 -12.417 1.00 49.25 91 TRP A O 1
ATOM 753 N N . ALA A 1 92 ? 10.133 13.926 -12.870 1.00 49.53 92 ALA A N 1
ATOM 754 C CA . ALA A 1 92 ? 10.439 13.086 -14.050 1.00 49.53 92 ALA A CA 1
ATOM 755 C C . ALA A 1 92 ? 11.229 13.813 -15.154 1.00 49.53 92 ALA A C 1
ATOM 757 O O . ALA A 1 92 ? 12.061 13.200 -15.830 1.00 49.53 92 ALA A O 1
ATOM 758 N N . GLU A 1 93 ? 10.990 15.116 -15.329 1.00 47.31 93 GLU A N 1
ATOM 759 C CA . GLU A 1 93 ? 11.760 15.973 -16.244 1.00 47.31 93 GLU A CA 1
ATOM 760 C C . GLU A 1 93 ? 13.082 16.466 -15.617 1.00 47.31 93 GLU A C 1
ATOM 762 O O . GLU A 1 93 ? 13.951 16.967 -16.330 1.00 47.31 93 GLU A O 1
ATOM 767 N N . GLU A 1 94 ? 13.265 16.254 -14.308 1.00 52.69 94 GLU A N 1
ATOM 768 C CA . GLU A 1 94 ? 14.429 16.652 -13.503 1.00 52.69 94 GLU A CA 1
ATOM 769 C C . GLU A 1 94 ? 15.196 15.453 -12.917 1.00 52.69 94 GLU A C 1
ATOM 771 O O . GLU A 1 94 ? 16.038 15.637 -12.041 1.00 52.69 94 GLU A O 1
ATOM 776 N N . LEU A 1 95 ? 14.932 14.222 -13.379 1.00 63.97 95 LEU A N 1
ATOM 777 C CA . LEU A 1 95 ? 15.649 13.031 -12.922 1.00 63.97 95 LEU A CA 1
ATOM 778 C C . LEU A 1 95 ? 17.128 13.181 -13.285 1.00 63.97 95 LEU A C 1
ATOM 780 O O . LEU A 1 95 ? 17.535 12.836 -14.389 1.00 63.97 95 LEU A O 1
ATOM 784 N N . GLU A 1 96 ? 17.937 13.685 -12.354 1.00 64.88 96 GLU A N 1
ATOM 785 C CA . GLU A 1 96 ? 19.391 13.778 -12.516 1.00 64.88 96 GLU A CA 1
ATOM 786 C C . GLU A 1 96 ? 20.021 12.380 -12.581 1.00 64.88 96 GLU A C 1
ATOM 788 O O . GLU A 1 96 ? 21.072 12.179 -13.196 1.00 64.88 96 GLU A O 1
ATOM 793 N N . GLU A 1 97 ? 19.352 11.398 -11.967 1.00 74.62 97 GLU A N 1
ATOM 794 C CA . GLU A 1 97 ? 19.827 10.032 -11.829 1.00 74.62 97 GLU A CA 1
ATOM 795 C C . GLU A 1 97 ? 18.873 9.001 -12.424 1.00 74.62 97 GLU A C 1
ATOM 797 O O . GLU A 1 97 ? 17.648 9.136 -12.479 1.00 74.62 97 GLU A O 1
ATOM 802 N N . ARG A 1 98 ? 19.483 7.926 -12.917 1.00 81.88 98 ARG A N 1
ATOM 803 C CA . ARG A 1 98 ? 18.767 6.815 -13.518 1.00 81.88 98 ARG A CA 1
ATOM 804 C C . ARG A 1 98 ? 18.053 6.021 -12.433 1.00 81.88 98 ARG A C 1
ATOM 806 O O . ARG A 1 98 ? 18.687 5.586 -11.476 1.00 81.88 98 ARG A O 1
ATOM 813 N N . MET A 1 99 ? 16.770 5.736 -12.646 1.00 85.25 99 MET A N 1
ATOM 814 C CA . MET A 1 99 ? 15.980 4.839 -11.790 1.00 85.25 99 MET A CA 1
ATOM 815 C C . MET A 1 99 ? 16.489 3.398 -11.910 1.00 85.25 99 MET A C 1
ATOM 817 O O . MET A 1 99 ? 15.991 2.595 -12.701 1.00 85.25 99 MET A O 1
ATOM 821 N N . SER A 1 100 ? 17.552 3.096 -11.172 1.00 85.81 100 SER A N 1
ATOM 822 C CA . SER A 1 100 ? 18.241 1.805 -11.201 1.00 85.81 100 SER A CA 1
ATOM 823 C C . SER A 1 100 ? 17.529 0.719 -10.385 1.00 85.81 100 SER A C 1
ATOM 825 O O . SER A 1 100 ? 17.724 -0.470 -10.652 1.00 85.81 100 SER A O 1
ATOM 827 N N . SER A 1 101 ? 16.659 1.132 -9.466 1.00 91.00 101 SER A N 1
ATOM 828 C CA . SER A 1 101 ? 15.764 0.319 -8.643 1.00 91.00 101 SER A CA 1
ATOM 829 C C . SER A 1 101 ? 14.358 0.927 -8.628 1.00 91.00 101 SER A C 1
ATOM 831 O O . SER A 1 101 ? 14.131 2.027 -9.137 1.00 91.00 101 SER A O 1
ATOM 833 N N . ILE A 1 102 ? 13.418 0.172 -8.066 1.00 93.06 102 ILE A N 1
ATOM 834 C CA . ILE A 1 102 ? 12.091 0.632 -7.675 1.00 93.06 102 ILE A CA 1
ATOM 835 C C . ILE A 1 102 ? 12.141 0.893 -6.173 1.00 93.06 102 ILE A C 1
ATOM 837 O O . ILE A 1 102 ? 12.334 -0.049 -5.403 1.00 93.06 102 ILE A O 1
ATOM 841 N N . THR A 1 103 ? 11.962 2.144 -5.773 1.00 90.50 103 THR A N 1
ATOM 842 C CA . THR A 1 103 ? 11.952 2.548 -4.367 1.00 90.50 103 THR A CA 1
ATOM 843 C C . THR A 1 103 ? 10.514 2.602 -3.865 1.00 90.50 103 THR A C 1
ATOM 845 O O . THR A 1 103 ? 9.668 3.246 -4.484 1.00 90.50 103 THR A O 1
ATOM 848 N N . VAL A 1 104 ? 10.228 1.919 -2.755 1.00 90.00 104 VAL A N 1
ATOM 849 C CA . VAL A 1 104 ? 8.924 2.005 -2.086 1.00 90.00 104 VAL A CA 1
ATOM 850 C C . VAL A 1 104 ? 8.967 3.166 -1.100 1.00 90.00 104 VAL A C 1
ATOM 852 O O . VAL A 1 104 ? 9.669 3.101 -0.090 1.00 90.00 104 VAL A O 1
ATOM 855 N N . TYR A 1 105 ? 8.237 4.237 -1.412 1.00 84.44 105 TYR A N 1
ATOM 856 C CA . TYR A 1 105 ? 8.119 5.399 -0.536 1.00 84.44 105 TYR A CA 1
ATOM 857 C C . TYR A 1 105 ? 6.933 5.253 0.428 1.00 84.44 105 TYR A C 1
ATOM 859 O O . TYR A 1 105 ? 5.897 4.712 0.032 1.00 84.44 105 TYR A O 1
ATOM 867 N N . PRO A 1 106 ? 7.046 5.777 1.663 1.00 81.06 106 PRO A N 1
ATOM 868 C CA . PRO A 1 106 ? 5.913 5.891 2.576 1.00 81.06 106 PRO A CA 1
ATOM 869 C C . PRO A 1 106 ? 4.803 6.732 1.947 1.00 81.06 106 PRO A C 1
ATOM 871 O O . PRO A 1 106 ? 5.069 7.843 1.486 1.00 81.06 106 PRO A O 1
ATOM 874 N N . HIS A 1 107 ? 3.573 6.210 1.923 1.00 73.00 107 HIS A N 1
ATOM 875 C CA . HIS A 1 107 ? 2.482 6.880 1.219 1.00 73.00 107 HIS A CA 1
ATOM 876 C C . HIS A 1 107 ? 1.749 7.938 2.048 1.00 73.00 107 HIS A C 1
ATOM 878 O O . HIS A 1 107 ? 1.685 9.052 1.556 1.00 73.00 107 HIS A O 1
ATOM 884 N N . ASP A 1 108 ? 1.236 7.681 3.263 1.00 61.12 108 ASP A N 1
ATOM 885 C CA . ASP A 1 108 ? 0.378 8.710 3.904 1.00 61.12 108 ASP A CA 1
ATOM 886 C C . ASP A 1 108 ? 0.252 8.702 5.443 1.00 61.12 108 ASP A C 1
ATOM 888 O O . ASP A 1 108 ? -0.374 9.602 5.997 1.00 61.12 108 ASP A O 1
ATOM 892 N N . LEU A 1 109 ? 0.845 7.755 6.181 1.00 60.06 109 LEU A N 1
ATOM 893 C CA . LEU A 1 109 ? 0.560 7.605 7.623 1.00 60.06 109 LEU A CA 1
ATOM 894 C C . LEU A 1 109 ? 1.794 7.435 8.515 1.00 60.06 109 LEU A C 1
ATOM 896 O O . LEU A 1 109 ? 1.705 6.815 9.568 1.00 60.06 109 LEU A O 1
ATOM 900 N N . ASP A 1 110 ? 2.928 8.042 8.156 1.00 65.50 110 ASP A N 1
ATOM 901 C CA . ASP A 1 110 ? 4.069 8.113 9.078 1.00 65.50 110 ASP A CA 1
ATOM 902 C C . ASP A 1 110 ? 3.824 9.202 10.142 1.00 65.50 110 ASP A C 1
ATOM 904 O O . ASP A 1 110 ? 4.379 10.305 10.110 1.00 65.50 110 ASP A O 1
ATOM 908 N N . TRP A 1 111 ? 2.921 8.914 11.085 1.00 65.62 111 TRP A N 1
ATOM 909 C CA . TRP A 1 111 ? 2.559 9.827 12.174 1.00 65.62 111 TRP A CA 1
ATOM 910 C C . TRP A 1 111 ? 3.717 10.123 13.128 1.00 65.62 111 TRP A C 1
ATOM 912 O O . TRP A 1 111 ? 3.612 11.047 13.933 1.00 65.62 111 TRP A O 1
ATOM 922 N N . TYR A 1 112 ? 4.849 9.421 13.013 1.00 65.88 112 TYR A N 1
ATOM 923 C CA . TYR A 1 112 ? 6.082 9.810 13.694 1.00 65.88 112 TYR A CA 1
ATOM 924 C C . TYR A 1 112 ? 6.678 11.113 13.143 1.00 65.88 112 TYR A C 1
ATOM 926 O O . TYR A 1 112 ? 7.496 11.738 13.822 1.00 65.88 112 TYR A O 1
ATOM 934 N N . GLN A 1 113 ? 6.279 11.534 11.939 1.00 71.38 113 GLN A N 1
ATOM 935 C CA . GLN A 1 113 ? 6.802 12.726 11.267 1.00 71.38 113 GLN A CA 1
ATOM 936 C C . GLN A 1 113 ? 5.812 13.887 11.161 1.00 71.38 113 GLN A C 1
ATOM 938 O O . GLN A 1 113 ? 6.229 15.000 10.842 1.00 71.38 113 GLN A O 1
ATOM 943 N N . GLN A 1 114 ? 4.530 13.644 11.427 1.00 76.31 114 GLN A N 1
ATOM 944 C CA . GLN A 1 114 ? 3.472 14.652 11.363 1.00 76.31 114 GLN A CA 1
ATOM 945 C C . GLN A 1 114 ? 3.039 15.077 12.764 1.00 76.31 114 GLN A C 1
ATOM 947 O O . GLN A 1 114 ? 3.100 14.301 13.722 1.00 76.31 114 GLN A O 1
ATOM 952 N N . GLU A 1 115 ? 2.579 16.318 12.901 1.00 79.62 115 GLU A N 1
ATOM 953 C CA . GLU A 1 115 ? 1.975 16.739 14.160 1.00 79.62 115 GLU A CA 1
ATOM 954 C C . GLU A 1 115 ? 0.591 16.099 14.311 1.00 79.62 115 GLU A C 1
ATOM 956 O O . GLU A 1 115 ? -0.190 16.005 13.369 1.00 79.62 115 GLU A O 1
ATOM 961 N N . PHE A 1 116 ? 0.242 15.687 15.530 1.00 80.69 116 PHE A N 1
ATOM 962 C CA . PHE A 1 116 ? -1.027 15.005 15.801 1.00 80.69 116 PHE A CA 1
ATOM 963 C C . PHE A 1 116 ? -2.273 15.782 15.318 1.00 80.69 116 PHE A C 1
ATOM 965 O O . PHE A 1 116 ? -3.284 15.184 14.950 1.00 80.69 116 PHE A O 1
ATOM 972 N N . ASP A 1 117 ? -2.208 17.116 15.316 1.00 83.19 117 ASP A N 1
ATOM 973 C CA . ASP A 1 117 ? -3.293 18.001 14.883 1.00 83.19 117 ASP A CA 1
ATOM 974 C C . ASP A 1 117 ? -3.454 18.071 13.345 1.00 83.19 117 ASP A C 1
ATOM 976 O O . ASP A 1 117 ? -4.472 18.582 12.877 1.00 83.19 117 ASP A O 1
ATOM 980 N N . GLU A 1 118 ? -2.497 17.552 12.566 1.00 85.69 118 GLU A N 1
ATOM 981 C CA . GLU A 1 118 ? -2.541 17.507 11.092 1.00 85.69 118 GLU A CA 1
ATOM 982 C C . GLU A 1 118 ? -3.422 16.363 10.567 1.00 85.69 118 GLU A C 1
ATOM 984 O O . GLU A 1 118 ? -3.949 16.435 9.456 1.00 85.69 118 GLU A O 1
ATOM 989 N N . PHE A 1 119 ? -3.651 15.342 11.395 1.00 86.94 119 PHE A N 1
ATOM 990 C CA . PHE A 1 119 ? -4.541 14.229 11.089 1.00 86.94 119 PHE A CA 1
ATOM 991 C C . PHE A 1 119 ? -6.013 14.628 11.189 1.00 86.94 119 PHE A C 1
ATOM 993 O O . PHE A 1 119 ? -6.404 15.441 12.028 1.00 86.94 119 PHE A O 1
ATOM 1000 N N . ASP A 1 120 ? -6.868 13.992 10.390 1.00 89.25 120 ASP A N 1
ATOM 1001 C CA . ASP A 1 120 ? -8.314 14.100 10.585 1.00 89.25 120 ASP A CA 1
ATOM 1002 C C . ASP A 1 120 ? -8.780 13.416 11.888 1.00 89.25 120 ASP A C 1
ATOM 1004 O O . ASP A 1 120 ? -8.050 12.657 12.528 1.00 89.25 120 ASP A O 1
ATOM 1008 N N . GLU A 1 121 ? -10.024 13.686 12.299 1.00 89.88 121 GLU A N 1
ATOM 1009 C CA . GLU A 1 121 ? -10.576 13.175 13.562 1.00 89.88 121 GLU A CA 1
ATOM 1010 C C . GLU A 1 121 ? -10.540 11.635 13.648 1.00 89.88 121 GLU A C 1
ATOM 1012 O O . GLU A 1 121 ? -10.309 11.085 14.727 1.00 89.88 121 GLU A O 1
ATOM 1017 N N . PHE A 1 122 ? -10.722 10.938 12.522 1.00 91.94 122 PHE A N 1
ATOM 1018 C CA . PHE A 1 122 ? -10.733 9.478 12.472 1.00 91.94 122 PHE A CA 1
ATOM 1019 C C . PHE A 1 122 ? -9.343 8.899 12.757 1.00 91.94 122 PHE A C 1
ATOM 1021 O O . PHE A 1 122 ? -9.200 8.047 13.637 1.00 91.94 122 PHE A O 1
ATOM 1028 N N . HIS A 1 123 ? -8.305 9.399 12.089 1.00 90.44 123 HIS A N 1
ATOM 1029 C CA . HIS A 1 123 ? -6.930 8.957 12.330 1.00 90.44 123 HIS A CA 1
ATOM 1030 C C . HIS A 1 123 ? -6.445 9.374 13.722 1.00 90.44 123 HIS A C 1
ATOM 1032 O O . HIS A 1 123 ? -5.844 8.570 14.435 1.00 90.44 123 HIS A O 1
ATOM 1038 N N . GLN A 1 124 ? -6.805 10.578 14.181 1.00 89.31 124 GLN A N 1
ATOM 1039 C CA . GLN A 1 124 ? -6.552 11.015 15.555 1.00 89.31 124 GLN A CA 1
ATOM 1040 C C . GLN A 1 124 ? -7.158 10.061 16.595 1.00 89.31 124 GLN A C 1
ATOM 1042 O O . GLN A 1 124 ? -6.553 9.808 17.644 1.00 89.31 124 GLN A O 1
ATOM 1047 N N . PHE A 1 125 ? -8.357 9.536 16.333 1.00 90.38 125 PHE A N 1
ATOM 1048 C CA . PHE A 1 125 ? -9.000 8.541 17.186 1.00 90.38 125 PHE A CA 1
ATOM 1049 C C . PHE A 1 125 ? -8.224 7.218 17.189 1.00 90.38 125 PHE A C 1
ATOM 1051 O O . PHE A 1 125 ? -7.956 6.684 18.268 1.00 90.38 125 PHE A O 1
ATOM 1058 N N . MET A 1 126 ? -7.819 6.710 16.020 1.00 91.38 126 MET A N 1
ATOM 1059 C CA . MET A 1 126 ? -7.066 5.451 15.910 1.00 91.38 126 MET A CA 1
ATOM 1060 C C . MET A 1 126 ? -5.700 5.532 16.597 1.00 91.38 126 MET A C 1
ATOM 1062 O O . MET A 1 126 ? -5.366 4.661 17.403 1.00 91.38 126 MET A O 1
ATOM 1066 N N . ILE A 1 127 ? -4.955 6.617 16.366 1.00 88.62 127 ILE A N 1
ATOM 1067 C CA . ILE A 1 127 ? -3.667 6.879 17.022 1.00 88.62 127 ILE A CA 1
ATOM 1068 C C . ILE A 1 127 ? -3.852 6.927 18.546 1.00 88.62 127 ILE A C 1
ATOM 1070 O O . ILE A 1 127 ? -3.117 6.271 19.282 1.00 88.62 127 ILE A O 1
ATOM 1074 N N . ASN A 1 128 ? -4.875 7.628 19.051 1.00 87.38 128 ASN A N 1
ATOM 1075 C CA . ASN A 1 128 ? -5.156 7.646 20.492 1.00 87.38 128 ASN A CA 1
ATOM 1076 C C . ASN A 1 128 ? -5.523 6.267 21.048 1.00 87.38 128 ASN A C 1
ATOM 1078 O O . ASN A 1 128 ? -5.184 5.972 22.195 1.00 87.38 128 ASN A O 1
ATOM 1082 N N . LEU A 1 129 ? -6.217 5.430 20.273 1.00 88.50 129 LEU A N 1
ATOM 1083 C CA . LEU A 1 129 ? -6.586 4.080 20.693 1.00 88.50 129 LEU A CA 1
ATOM 1084 C C . LEU A 1 129 ? -5.352 3.178 20.860 1.00 88.50 129 LEU A C 1
ATOM 1086 O O . LEU A 1 129 ? -5.326 2.373 21.796 1.00 88.50 129 LEU A O 1
ATOM 1090 N N . LEU A 1 130 ? -4.340 3.359 20.003 1.00 87.12 130 LEU A N 1
ATOM 1091 C CA . LEU A 1 130 ? -3.068 2.628 19.990 1.00 87.12 130 LEU A CA 1
ATOM 1092 C C . LEU A 1 130 ? -2.037 3.142 21.000 1.00 87.12 130 LEU A C 1
ATOM 1094 O O . LEU A 1 130 ? -1.405 2.354 21.701 1.00 87.12 130 LEU A O 1
ATOM 1098 N N . VAL A 1 131 ? -1.848 4.457 21.080 1.00 82.62 131 VAL A N 1
ATOM 1099 C CA . VAL A 1 131 ? -0.808 5.065 21.921 1.00 82.62 131 VAL A CA 1
ATOM 1100 C C . VAL A 1 131 ? -1.302 5.211 23.361 1.00 82.62 131 VAL A C 1
ATOM 1102 O O . VAL A 1 131 ? -0.575 4.928 24.314 1.00 82.62 131 VAL A O 1
ATOM 1105 N N . GLN A 1 132 ? -2.567 5.613 23.527 1.00 74.50 132 GLN A N 1
ATOM 1106 C CA . GLN A 1 132 ? -3.210 5.890 24.818 1.00 74.50 132 GLN A CA 1
ATOM 1107 C C . GLN A 1 132 ? -2.394 6.804 25.747 1.00 74.50 132 GLN A C 1
ATOM 1109 O O . GLN A 1 132 ? -2.474 6.705 26.976 1.00 74.50 132 GLN A O 1
ATOM 1114 N N . GLU A 1 133 ? -1.624 7.730 25.177 1.00 64.12 133 GLU A N 1
ATOM 1115 C CA . GLU A 1 133 ? -0.927 8.762 25.936 1.00 64.12 133 GLU A CA 1
ATOM 1116 C C . GLU A 1 133 ? -1.909 9.875 26.312 1.00 64.12 133 GLU A C 1
ATOM 1118 O O . GLU A 1 133 ? -2.178 10.801 25.554 1.00 64.12 133 GLU A O 1
ATOM 1123 N N . GLY A 1 134 ? -2.493 9.772 27.507 1.00 59.38 134 GLY A N 1
ATOM 1124 C CA . GLY A 1 134 ? -3.403 10.792 28.021 1.00 59.38 134 GLY A CA 1
ATOM 1125 C C . GLY A 1 134 ? -4.484 10.247 28.947 1.00 59.38 134 GLY A C 1
ATOM 1126 O O . GLY A 1 134 ? -4.714 9.045 29.049 1.00 59.38 134 GLY A O 1
ATOM 1127 N N . SER A 1 135 ? -5.174 11.136 29.661 1.00 62.53 135 SER A N 1
ATOM 1128 C CA . SER A 1 135 ? -6.341 10.748 30.455 1.00 62.53 135 SER A CA 1
ATOM 1129 C C . SER A 1 135 ? -7.585 10.614 29.573 1.00 62.53 135 SER A C 1
ATOM 1131 O O . SER A 1 135 ? -7.765 11.362 28.616 1.00 62.53 135 SER A O 1
ATOM 1133 N N . VAL A 1 136 ? -8.517 9.735 29.957 1.00 64.06 136 VAL A N 1
ATOM 1134 C CA . VAL A 1 136 ? -9.834 9.556 29.299 1.00 64.06 136 VAL A CA 1
ATOM 1135 C C . VAL A 1 136 ? -10.596 10.886 29.128 1.00 64.06 136 VAL A C 1
ATOM 1137 O O . VAL A 1 136 ? -11.389 11.044 28.208 1.00 64.06 136 VAL A O 1
ATOM 1140 N N . SER A 1 137 ? -10.317 11.895 29.960 1.00 65.38 137 SER A N 1
ATOM 1141 C CA . SER A 1 137 ? -10.890 13.241 29.825 1.00 65.38 137 SER A CA 1
ATOM 1142 C C . SER A 1 137 ? -10.514 13.965 28.523 1.00 65.38 137 SER A C 1
ATOM 1144 O O . SER A 1 137 ? -11.266 14.839 28.100 1.00 65.38 137 SER A O 1
ATOM 1146 N N . LEU A 1 138 ? -9.391 13.616 27.883 1.00 68.69 138 LEU A N 1
ATOM 1147 C CA . LEU A 1 138 ? -9.004 14.158 26.574 1.00 68.69 138 LEU A CA 1
ATOM 1148 C C . LEU A 1 138 ? -9.911 13.635 25.454 1.00 68.69 138 LEU A C 1
ATOM 1150 O O . LEU A 1 138 ? -10.210 14.373 24.522 1.00 68.69 138 LEU A O 1
ATOM 1154 N N . TRP A 1 139 ? -10.444 12.418 25.590 1.00 73.38 139 TRP A N 1
ATOM 1155 C CA . TRP A 1 139 ? -11.381 11.842 24.622 1.00 73.38 139 TRP A CA 1
ATOM 1156 C C . TRP A 1 139 ? -12.709 12.598 24.598 1.00 73.38 139 TRP A C 1
ATOM 1158 O O . TRP A 1 139 ? -13.256 12.856 23.529 1.00 73.38 139 TRP A O 1
ATOM 1168 N N . LEU A 1 140 ? -13.196 13.021 25.770 1.00 72.38 140 LEU A N 1
ATOM 1169 C CA . LEU A 1 140 ? -14.383 13.871 25.869 1.00 72.38 140 LEU A CA 1
ATOM 1170 C C . LEU A 1 140 ? -14.148 15.248 25.246 1.00 72.38 140 LEU A C 1
ATOM 1172 O O . LEU A 1 140 ? -15.035 15.782 24.595 1.00 72.38 140 LEU A O 1
ATOM 1176 N N . GLN A 1 141 ? -12.972 15.837 25.455 1.00 75.06 141 GLN A N 1
ATOM 1177 C CA . GLN A 1 141 ? -12.666 17.154 24.898 1.00 75.06 141 GLN A CA 1
ATOM 1178 C C . GLN A 1 141 ? -12.489 17.122 23.380 1.00 75.06 141 GLN A C 1
ATOM 1180 O O . GLN A 1 141 ? -12.863 18.084 22.717 1.00 75.06 141 GLN A O 1
ATOM 1185 N N . ARG A 1 142 ? -11.924 16.037 22.841 1.00 76.94 142 ARG A N 1
ATOM 1186 C CA . ARG A 1 142 ? -11.507 15.965 21.439 1.00 76.94 142 ARG A CA 1
ATOM 1187 C C . ARG A 1 142 ? -12.535 15.297 20.533 1.00 76.94 142 ARG A C 1
ATOM 1189 O O . ARG A 1 142 ? -12.822 15.805 19.459 1.00 76.94 142 ARG A O 1
ATOM 1196 N N . PHE A 1 143 ? -13.154 14.220 21.006 1.00 79.94 143 PHE A N 1
ATOM 1197 C CA . PHE A 1 143 ? -14.152 13.460 20.251 1.00 79.94 143 PHE A CA 1
ATOM 1198 C C . PHE A 1 143 ? -15.577 13.670 20.775 1.00 79.94 143 PHE A C 1
ATOM 1200 O O . PHE A 1 143 ? -16.514 13.092 20.240 1.00 79.94 143 PHE A O 1
ATOM 1207 N N . GLU A 1 144 ? -15.777 14.473 21.826 1.00 82.19 144 GLU A N 1
ATOM 1208 C CA . GLU A 1 144 ? -17.093 14.655 22.469 1.00 82.19 144 GLU A CA 1
ATOM 1209 C C . GLU A 1 144 ? -17.705 13.326 22.961 1.00 82.19 144 GLU A C 1
ATOM 1211 O O . GLU A 1 144 ? -18.917 13.191 23.130 1.00 82.19 144 GLU A O 1
ATOM 1216 N N . LEU A 1 145 ? -16.848 12.332 23.226 1.00 80.38 145 LEU A N 1
ATOM 1217 C CA . LEU A 1 145 ? -17.241 10.991 23.647 1.00 80.38 145 LEU A CA 1
ATOM 1218 C C . LEU A 1 145 ? -17.127 10.837 25.160 1.00 80.38 145 LEU A C 1
ATOM 1220 O O . LEU A 1 145 ? -16.098 11.125 25.770 1.00 80.38 145 LEU A O 1
ATOM 1224 N N . THR A 1 146 ? -18.171 10.284 25.769 1.00 76.62 146 THR A N 1
ATOM 1225 C CA . THR A 1 146 ? -18.141 9.837 27.166 1.00 76.62 146 THR A CA 1
ATOM 1226 C C . THR A 1 146 ? -18.008 8.318 27.209 1.00 76.62 146 THR A C 1
ATOM 1228 O O . THR A 1 146 ? -18.998 7.598 27.302 1.00 76.62 146 THR A O 1
ATOM 1231 N N . SER A 1 147 ? -16.773 7.813 27.133 1.00 70.38 147 SER A N 1
ATOM 1232 C CA . SER A 1 147 ? -16.501 6.407 27.452 1.00 70.38 147 SER A CA 1
ATOM 1233 C C . SER A 1 147 ? -16.101 6.262 28.917 1.00 70.38 147 SER A C 1
ATOM 1235 O O . SER A 1 147 ? -15.244 6.987 29.419 1.00 70.38 147 SER A O 1
ATOM 1237 N N . ASN A 1 148 ? -16.711 5.297 29.604 1.00 72.50 148 ASN A N 1
ATOM 1238 C CA . ASN A 1 148 ? -16.368 4.977 30.991 1.00 72.50 148 ASN A CA 1
ATOM 1239 C C . ASN A 1 148 ? -15.093 4.128 31.094 1.00 72.50 148 ASN A C 1
ATOM 1241 O O . ASN A 1 148 ? -14.513 4.029 32.175 1.00 72.50 148 ASN A O 1
ATOM 1245 N N . PHE A 1 149 ? -14.686 3.480 29.997 1.00 82.81 149 PHE A N 1
ATOM 1246 C CA . PHE A 1 149 ? -13.556 2.562 29.980 1.00 82.81 149 PHE A CA 1
ATOM 1247 C C . PHE A 1 149 ? -13.026 2.346 28.560 1.00 82.81 149 PHE A C 1
ATOM 1249 O O . PHE A 1 149 ? -13.784 2.072 27.629 1.00 82.81 149 PHE A O 1
ATOM 1256 N N . ILE A 1 150 ? -11.707 2.414 28.422 1.00 85.94 150 ILE A N 1
ATOM 1257 C CA . ILE A 1 150 ? -10.977 2.012 27.224 1.00 85.94 150 ILE A CA 1
ATOM 1258 C C . ILE A 1 150 ? -9.899 1.044 27.702 1.00 85.94 150 ILE A C 1
ATOM 1260 O O . ILE A 1 150 ? -9.141 1.354 28.624 1.00 85.94 150 ILE A O 1
ATOM 1264 N N . LEU A 1 151 ? -9.883 -0.155 27.130 1.00 87.12 151 LEU A N 1
ATOM 1265 C CA . LEU A 1 151 ? -8.952 -1.214 27.479 1.00 87.12 151 LEU A CA 1
ATOM 1266 C C . LEU A 1 151 ? -7.520 -0.776 27.135 1.00 87.12 151 LEU A C 1
ATOM 1268 O O . LEU A 1 151 ? -7.266 -0.422 25.981 1.00 87.12 151 LEU A O 1
ATOM 1272 N N . PRO A 1 152 ? -6.570 -0.846 28.084 1.00 88.19 152 PRO A N 1
ATOM 1273 C CA . PRO A 1 152 ? -5.173 -0.548 27.801 1.00 88.19 152 PRO A CA 1
ATOM 1274 C C . PRO A 1 152 ? -4.577 -1.454 26.729 1.00 88.19 152 PRO A C 1
ATOM 1276 O O . PRO A 1 152 ? -4.745 -2.672 26.804 1.00 88.19 152 PRO A O 1
ATOM 1279 N N . VAL A 1 153 ? -3.815 -0.890 25.788 1.00 88.00 153 VAL A N 1
ATOM 1280 C CA . VAL A 1 153 ? -3.173 -1.641 24.685 1.00 88.00 153 VAL A CA 1
ATOM 1281 C C . VAL A 1 153 ? -2.317 -2.792 25.214 1.00 88.00 153 VAL A C 1
ATOM 1283 O O . VAL A 1 153 ? -2.331 -3.897 24.681 1.00 88.00 153 VAL A O 1
ATOM 1286 N N . GLN A 1 154 ? -1.644 -2.605 26.353 1.00 88.00 154 GLN A N 1
ATOM 1287 C CA . GLN A 1 154 ? -0.821 -3.647 26.977 1.00 88.00 154 GLN A CA 1
ATOM 1288 C C . GLN A 1 154 ? -1.656 -4.868 27.425 1.00 88.00 154 GLN A C 1
ATOM 1290 O O . GLN A 1 154 ? -1.142 -5.989 27.533 1.00 88.00 154 GLN A O 1
ATOM 1295 N N . GLN A 1 155 ? -2.955 -4.672 27.668 1.00 90.81 155 GLN A N 1
ATOM 1296 C CA . GLN A 1 155 ? -3.927 -5.702 28.045 1.00 90.81 155 GLN A CA 1
ATOM 1297 C C . GLN A 1 155 ? -4.715 -6.250 26.843 1.00 90.81 155 GLN A C 1
ATOM 1299 O O . GLN A 1 155 ? -5.404 -7.259 26.998 1.00 90.81 155 GLN A O 1
ATOM 1304 N N . LEU A 1 156 ? -4.584 -5.642 25.661 1.00 91.44 156 LEU A N 1
ATOM 1305 C CA . LEU A 1 156 ? -5.223 -6.088 24.427 1.00 91.44 156 LEU A CA 1
ATOM 1306 C C . LEU A 1 156 ? -4.586 -7.383 23.916 1.00 91.44 156 LEU A C 1
ATOM 1308 O O . LEU A 1 156 ? -3.361 -7.502 23.823 1.00 91.44 156 LEU A O 1
ATOM 1312 N N . ASN A 1 157 ? -5.416 -8.363 23.570 1.00 93.38 157 ASN A N 1
ATOM 1313 C CA . ASN A 1 157 ? -5.008 -9.519 22.782 1.00 93.38 157 ASN A CA 1
ATOM 1314 C C . ASN A 1 157 ? -5.299 -9.242 21.297 1.00 93.38 157 ASN A C 1
ATOM 1316 O O . ASN A 1 157 ? -6.453 -9.306 20.882 1.00 93.38 157 ASN A O 1
ATOM 1320 N N . PHE A 1 158 ? -4.256 -8.972 20.506 1.00 90.88 158 PHE A N 1
ATOM 1321 C CA . PHE A 1 158 ? -4.382 -8.645 19.080 1.00 90.88 158 PHE A CA 1
ATOM 1322 C C . PHE A 1 158 ? -4.979 -9.780 18.232 1.00 90.88 158 PHE A C 1
ATOM 1324 O O . PHE A 1 158 ? -5.812 -9.516 17.371 1.00 90.88 158 PHE A O 1
ATOM 1331 N N . GLU A 1 159 ? -4.646 -11.046 18.504 1.00 92.81 159 GLU A N 1
ATOM 1332 C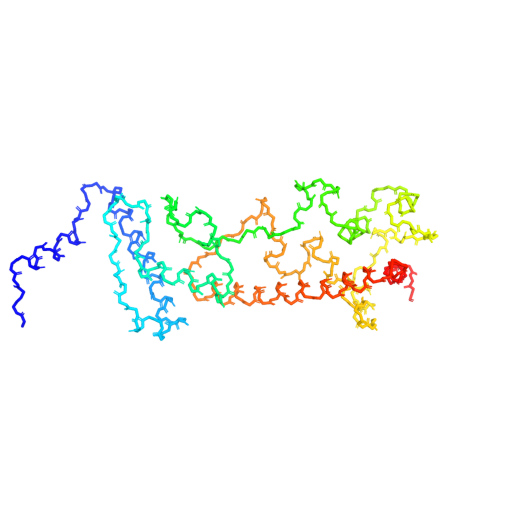 CA . GLU A 1 159 ? -5.230 -12.188 17.775 1.00 92.81 159 GLU A CA 1
ATOM 1333 C C . GLU A 1 159 ? -6.741 -12.293 18.031 1.00 92.81 159 GLU A C 1
ATOM 1335 O O . GLU A 1 159 ? -7.552 -12.489 17.118 1.00 92.81 159 GLU A O 1
ATOM 1340 N N . LYS A 1 160 ? -7.134 -12.105 19.296 1.00 94.69 160 LYS A N 1
ATOM 1341 C CA . LYS A 1 160 ? -8.541 -12.066 19.698 1.00 94.69 160 LYS A CA 1
ATOM 1342 C C . LYS A 1 160 ? -9.253 -10.858 19.090 1.00 94.69 160 LYS A C 1
ATOM 1344 O O . LYS A 1 160 ? -10.376 -11.001 18.618 1.00 94.69 160 LYS A O 1
ATOM 1349 N N . PHE A 1 161 ? -8.605 -9.695 19.076 1.00 94.88 161 PHE A N 1
ATOM 1350 C CA . PHE A 1 161 ? -9.134 -8.471 18.480 1.00 94.88 161 PHE A CA 1
ATOM 1351 C C . PHE A 1 161 ? -9.415 -8.641 16.986 1.00 94.88 161 PHE A C 1
ATOM 1353 O O . PHE A 1 161 ? -10.526 -8.349 16.547 1.00 94.88 161 PHE A O 1
ATOM 1360 N N . SER A 1 162 ? -8.466 -9.211 16.238 1.00 94.94 162 SER A N 1
ATOM 1361 C CA . SER A 1 162 ? -8.646 -9.549 14.822 1.00 94.94 162 SER A CA 1
ATOM 1362 C C . SER A 1 162 ? -9.862 -10.454 14.611 1.00 94.94 162 SER A C 1
ATOM 1364 O O . SER A 1 162 ? -10.741 -10.150 13.806 1.00 94.94 162 SER A O 1
ATOM 1366 N N . THR A 1 163 ? -9.978 -11.519 15.412 1.00 95.12 163 THR A N 1
ATOM 1367 C CA . THR A 1 163 ? -11.096 -12.473 15.324 1.00 95.12 163 THR A CA 1
ATOM 1368 C C . THR A 1 163 ? -12.448 -11.815 15.618 1.00 95.12 163 THR A C 1
ATOM 1370 O O . THR A 1 163 ? -13.431 -12.082 14.929 1.00 95.12 163 THR A O 1
ATOM 1373 N N . ILE A 1 164 ? -12.512 -10.954 16.637 1.00 96.00 164 ILE A N 1
ATOM 1374 C CA . ILE A 1 164 ? -13.735 -10.233 17.013 1.00 96.00 164 ILE A CA 1
ATOM 1375 C C . ILE A 1 164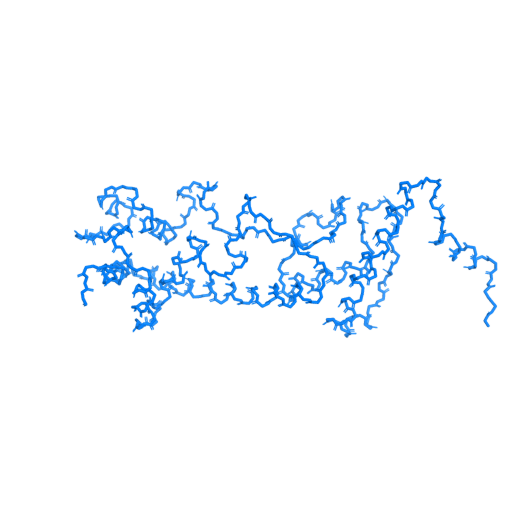 ? -14.146 -9.257 15.908 1.00 96.00 164 ILE A C 1
ATOM 1377 O O . ILE A 1 164 ? -15.324 -9.207 15.556 1.00 96.00 164 ILE A O 1
ATOM 1381 N N . CYS A 1 165 ? -13.191 -8.523 15.330 1.00 96.12 165 CYS A N 1
ATOM 1382 C CA . CYS A 1 165 ? -13.465 -7.629 14.209 1.00 96.12 165 CYS A CA 1
ATOM 1383 C C . CYS A 1 165 ? -14.008 -8.414 13.013 1.00 96.12 165 CYS A C 1
ATOM 1385 O O . CYS A 1 165 ? -15.089 -8.105 12.531 1.00 96.12 165 CYS A O 1
ATOM 1387 N N . GLN A 1 166 ? -13.368 -9.515 12.617 1.00 94.44 166 GLN A N 1
ATOM 1388 C CA . GLN A 1 166 ? -13.836 -10.348 11.499 1.00 94.44 166 GLN A CA 1
ATOM 1389 C C . GLN A 1 166 ? -15.269 -10.889 11.665 1.00 94.44 166 GLN A C 1
ATOM 1391 O O . GLN A 1 166 ? -15.923 -11.210 10.676 1.00 94.44 166 GLN A O 1
ATOM 1396 N N . GLN A 1 167 ? -15.764 -11.015 12.900 1.00 95.25 167 GLN A N 1
ATOM 1397 C CA . GLN A 1 167 ? -17.127 -11.473 13.199 1.00 95.25 167 GLN A CA 1
ATOM 1398 C C . GLN A 1 167 ? -18.148 -10.331 13.314 1.00 95.25 167 GLN A C 1
ATOM 1400 O O . GLN A 1 167 ? -19.353 -10.591 13.387 1.00 95.25 167 GLN A O 1
ATOM 1405 N N . ALA A 1 168 ? -17.694 -9.079 13.358 1.00 96.06 168 ALA A N 1
ATOM 1406 C CA . ALA A 1 168 ? -18.555 -7.909 13.414 1.00 96.06 168 ALA A CA 1
ATOM 1407 C C . ALA A 1 168 ? -19.238 -7.660 12.052 1.00 96.06 168 ALA A C 1
ATOM 1409 O O . ALA A 1 168 ? -18.730 -8.072 11.011 1.00 96.06 168 ALA A O 1
ATOM 1410 N N . PRO A 1 169 ? -20.403 -6.992 12.023 1.00 95.50 169 PRO A N 1
ATOM 1411 C CA . PRO A 1 169 ? -21.023 -6.599 10.763 1.00 95.50 169 PRO A CA 1
ATOM 1412 C C . PRO A 1 169 ? -20.210 -5.504 10.064 1.00 95.50 169 PRO A C 1
ATOM 1414 O O . PRO A 1 169 ? -19.588 -4.669 10.721 1.00 95.50 169 PRO A O 1
ATOM 1417 N N . GLU A 1 170 ? -20.284 -5.447 8.737 1.00 94.75 170 GLU A N 1
ATOM 1418 C CA . GLU A 1 170 ? -19.737 -4.319 7.982 1.00 94.75 170 GLU A CA 1
ATOM 1419 C C . GLU A 1 170 ? -20.382 -2.989 8.431 1.00 94.75 170 GLU A C 1
ATOM 1421 O O . GLU A 1 170 ? -21.594 -2.945 8.684 1.00 94.75 170 GLU A O 1
ATOM 1426 N N . PRO A 1 171 ? -19.602 -1.897 8.553 1.00 95.50 171 PRO A N 1
ATOM 1427 C CA . PRO A 1 171 ? -18.157 -1.791 8.304 1.00 95.50 171 PRO A CA 1
ATOM 1428 C C . PRO A 1 171 ? -17.286 -1.981 9.562 1.00 95.50 171 PRO A C 1
ATOM 1430 O O . PRO A 1 171 ? -16.070 -1.847 9.487 1.00 95.50 171 PRO A O 1
ATOM 1433 N N . LEU A 1 172 ? -17.871 -2.315 10.722 1.00 95.44 172 LEU A N 1
ATOM 1434 C CA . LEU A 1 172 ? -17.132 -2.508 11.984 1.00 95.44 172 LEU A CA 1
ATOM 1435 C C . LEU A 1 172 ? -16.045 -3.579 11.881 1.00 95.44 172 LEU A C 1
ATOM 1437 O O . LEU A 1 172 ? -15.051 -3.514 12.603 1.00 95.44 172 LEU A O 1
ATOM 1441 N N . CYS A 1 173 ? -16.228 -4.555 10.993 1.00 96.38 173 CYS A N 1
ATOM 1442 C CA . CYS A 1 173 ? -15.239 -5.597 10.777 1.00 96.38 173 CYS A CA 1
ATOM 1443 C C . CYS A 1 173 ? -13.890 -5.097 10.270 1.00 96.38 173 CYS A C 1
ATOM 1445 O O . CYS A 1 173 ? -12.903 -5.793 10.472 1.00 96.38 173 CYS A O 1
ATOM 1447 N N . TYR A 1 174 ? -13.840 -3.897 9.686 1.00 97.31 174 TYR A N 1
ATOM 1448 C CA . TYR A 1 174 ? -12.623 -3.290 9.150 1.00 97.31 174 TYR A CA 1
ATOM 1449 C C . TYR A 1 174 ? -11.768 -2.579 10.202 1.00 97.31 174 TYR A C 1
ATOM 1451 O O . TYR A 1 174 ? -10.720 -2.030 9.871 1.00 97.31 174 TYR A O 1
ATOM 1459 N N . LEU A 1 175 ? -12.199 -2.556 11.469 1.00 96.25 175 LEU A N 1
ATOM 1460 C CA . LEU A 1 175 ? -11.469 -1.858 12.527 1.00 96.25 175 LEU A CA 1
ATOM 1461 C C . LEU A 1 175 ? -10.060 -2.430 12.735 1.00 96.25 175 LEU A C 1
ATOM 1463 O O . LEU A 1 175 ? -9.132 -1.668 12.984 1.00 96.25 175 LEU A O 1
ATOM 1467 N N . TYR A 1 176 ? -9.891 -3.752 12.637 1.00 95.69 176 TYR A N 1
ATOM 1468 C CA . TYR A 1 176 ? -8.568 -4.362 12.772 1.00 95.69 176 TYR A CA 1
ATOM 1469 C C . TYR A 1 176 ? -7.636 -3.893 11.655 1.00 95.69 176 TYR A C 1
ATOM 1471 O O . TYR A 1 176 ? -6.510 -3.490 11.934 1.00 95.69 176 TYR A O 1
ATOM 1479 N N . GLU A 1 177 ? -8.115 -3.902 10.409 1.00 95.00 177 GLU A N 1
ATOM 1480 C CA . GLU A 1 177 ? -7.348 -3.398 9.276 1.00 95.00 177 GLU A CA 1
ATOM 1481 C C . GLU A 1 177 ? -6.995 -1.916 9.451 1.00 95.00 177 GLU A C 1
ATOM 1483 O O . GLU A 1 177 ? -5.819 -1.580 9.374 1.00 95.00 177 GLU A O 1
ATOM 1488 N N . ALA A 1 178 ? -7.953 -1.049 9.789 1.00 94.44 178 ALA A N 1
ATOM 1489 C CA . ALA A 1 178 ? -7.679 0.376 10.017 1.00 94.44 178 ALA A CA 1
ATOM 1490 C C . ALA A 1 178 ? -6.631 0.612 11.124 1.00 94.44 178 ALA A C 1
ATOM 1492 O O . ALA A 1 178 ? -5.756 1.461 10.995 1.00 94.44 178 ALA A O 1
ATOM 1493 N N . ILE A 1 179 ? -6.662 -0.182 12.198 1.00 93.06 179 ILE A N 1
ATOM 1494 C CA . ILE A 1 179 ? -5.634 -0.124 13.245 1.00 93.06 179 ILE A CA 1
ATOM 1495 C C . ILE A 1 179 ? -4.269 -0.588 12.721 1.00 93.06 179 ILE A C 1
ATOM 1497 O O . ILE A 1 179 ? -3.264 0.044 13.027 1.00 93.06 179 ILE A O 1
ATOM 1501 N N . SER A 1 180 ? -4.222 -1.649 11.911 1.00 92.56 180 SER A N 1
ATOM 1502 C CA . SER A 1 180 ? -2.965 -2.136 11.323 1.00 92.56 180 SER A CA 1
ATOM 1503 C C . SER A 1 180 ? -2.328 -1.147 10.341 1.00 92.56 180 SER A C 1
ATOM 1505 O O . SER A 1 180 ? -1.113 -1.167 10.176 1.00 92.56 180 SER A O 1
ATOM 1507 N N . LEU A 1 181 ? -3.127 -0.268 9.724 1.00 91.94 181 LEU A N 1
ATOM 1508 C CA . LEU A 1 181 ? -2.646 0.807 8.850 1.00 91.94 181 LEU A CA 1
ATOM 1509 C C . LEU A 1 181 ? -1.882 1.865 9.651 1.00 91.94 181 LEU A C 1
ATOM 1511 O O . LEU A 1 181 ? -0.777 2.238 9.279 1.00 91.94 181 LEU A O 1
ATOM 1515 N N . VAL A 1 182 ? -2.443 2.295 10.784 1.00 89.31 182 VAL A N 1
ATOM 1516 C CA . VAL A 1 182 ? -1.820 3.286 11.681 1.00 89.31 182 VAL A CA 1
ATOM 1517 C C . VAL A 1 182 ? -0.605 2.716 12.425 1.00 89.31 182 VAL A C 1
ATOM 1519 O O . VAL A 1 182 ? 0.334 3.442 12.747 1.00 89.31 182 VAL A O 1
ATOM 1522 N N . ASP A 1 183 ? -0.617 1.417 12.718 1.00 89.06 183 ASP A N 1
ATOM 1523 C CA . ASP A 1 183 ? 0.465 0.709 13.416 1.00 89.06 183 ASP A CA 1
ATOM 1524 C C . ASP A 1 183 ? 1.583 0.214 12.475 1.00 89.06 183 ASP A C 1
ATOM 1526 O O . ASP A 1 183 ? 2.555 -0.369 12.948 1.00 89.06 183 ASP A O 1
ATOM 1530 N N . HIS A 1 184 ? 1.459 0.413 11.154 1.00 88.81 184 HIS A N 1
ATOM 1531 C CA . HIS A 1 184 ? 2.369 -0.150 10.141 1.00 88.81 184 HIS A CA 1
ATOM 1532 C C . HIS A 1 184 ? 2.575 -1.674 10.292 1.00 88.81 184 HIS A C 1
ATOM 1534 O O . HIS A 1 184 ? 3.684 -2.201 10.174 1.00 88.81 184 HIS A O 1
ATOM 1540 N N . SER A 1 185 ? 1.493 -2.399 10.590 1.00 90.94 185 SER A N 1
ATOM 1541 C CA . SER A 1 185 ? 1.479 -3.855 10.798 1.00 90.94 185 SER A CA 1
ATOM 1542 C C . SER A 1 185 ? 0.488 -4.578 9.879 1.00 90.94 185 SER A C 1
ATOM 1544 O O . SER A 1 185 ? 0.009 -5.677 10.181 1.00 90.94 185 SER A O 1
ATOM 1546 N N . SER A 1 186 ? 0.180 -3.969 8.732 1.00 91.69 186 SER A N 1
ATOM 1547 C CA . SER A 1 186 ? -0.800 -4.471 7.764 1.00 91.69 186 SER A CA 1
ATOM 1548 C C . SER A 1 186 ? -0.299 -5.676 6.951 1.00 91.69 186 SER A C 1
ATOM 1550 O O . SER A 1 186 ? -1.094 -6.406 6.351 1.00 91.69 186 SER A O 1
ATOM 1552 N N . GLY A 1 187 ? 1.016 -5.909 6.942 1.00 92.06 187 GLY A N 1
ATOM 1553 C CA . GLY A 1 187 ? 1.686 -6.883 6.086 1.00 92.06 187 GLY A CA 1
ATOM 1554 C C . GLY A 1 187 ? 1.799 -6.421 4.631 1.00 92.06 187 GLY A C 1
ATOM 1555 O O . GLY A 1 187 ? 2.093 -7.244 3.761 1.00 92.06 187 GLY A O 1
ATOM 1556 N N . CYS A 1 188 ? 1.535 -5.140 4.364 1.00 93.62 188 CYS A N 1
ATOM 1557 C CA . CYS A 1 188 ? 1.575 -4.533 3.044 1.00 93.62 188 CYS A CA 1
ATOM 1558 C C . CYS A 1 188 ? 2.721 -3.529 2.964 1.00 93.62 188 CYS A C 1
ATOM 1560 O O . CYS A 1 188 ? 2.683 -2.489 3.613 1.00 93.62 188 CYS A O 1
ATOM 1562 N N . ILE A 1 189 ? 3.706 -3.796 2.102 1.00 92.69 189 ILE A N 1
ATOM 1563 C CA . ILE A 1 189 ? 4.935 -2.990 2.036 1.00 92.69 189 ILE A CA 1
ATOM 1564 C C . ILE A 1 189 ? 4.685 -1.504 1.736 1.00 92.69 189 ILE A C 1
ATOM 1566 O O . ILE A 1 189 ? 5.367 -0.655 2.285 1.00 92.69 189 ILE A O 1
ATOM 1570 N N . TRP A 1 190 ? 3.673 -1.183 0.924 1.00 91.81 190 TRP A N 1
ATOM 1571 C CA . TRP A 1 190 ? 3.320 0.202 0.575 1.00 91.81 190 TRP A CA 1
ATOM 1572 C C . TRP A 1 190 ? 2.727 1.009 1.735 1.00 91.81 190 TRP A C 1
ATOM 1574 O O . TRP A 1 190 ? 2.699 2.235 1.682 1.00 91.81 190 TRP A O 1
ATOM 1584 N N . ILE A 1 191 ? 2.199 0.318 2.747 1.00 91.00 191 ILE A N 1
ATOM 1585 C CA . ILE A 1 191 ? 1.583 0.922 3.932 1.00 91.00 191 ILE A CA 1
ATOM 1586 C C . ILE A 1 191 ? 2.580 0.892 5.087 1.00 91.00 191 ILE A C 1
ATOM 1588 O O . ILE A 1 191 ? 2.736 1.880 5.793 1.00 91.00 191 ILE A O 1
ATOM 1592 N N . ASP A 1 192 ? 3.278 -0.227 5.260 1.00 90.19 192 ASP A N 1
ATOM 1593 C CA . ASP A 1 192 ? 4.167 -0.454 6.396 1.00 90.19 192 ASP A CA 1
ATOM 1594 C C . ASP A 1 192 ? 5.562 0.184 6.206 1.00 90.19 192 ASP A C 1
ATOM 1596 O O . ASP A 1 192 ? 6.356 0.217 7.144 1.00 90.19 192 ASP A O 1
ATOM 1600 N N . SER A 1 193 ? 5.883 0.700 5.011 1.00 87.38 193 SER A N 1
ATOM 1601 C CA . SER A 1 193 ? 7.139 1.413 4.748 1.00 87.38 193 SER A CA 1
ATOM 1602 C C . SER A 1 193 ? 7.227 2.738 5.510 1.00 87.38 193 SER A C 1
ATOM 1604 O O . SER A 1 193 ? 6.279 3.522 5.515 1.00 87.38 193 SER A O 1
ATOM 1606 N N . CYS A 1 194 ? 8.410 3.026 6.053 1.00 82.12 194 CYS A N 1
ATOM 1607 C CA . CYS A 1 194 ? 8.751 4.244 6.787 1.00 82.12 194 CYS A CA 1
ATOM 1608 C C . CYS A 1 194 ? 10.016 4.896 6.210 1.00 82.12 194 CYS A C 1
ATOM 1610 O O . CYS A 1 194 ? 10.827 4.230 5.562 1.00 82.12 194 CYS A O 1
ATOM 1612 N N . TRP A 1 195 ? 10.234 6.187 6.469 1.00 79.62 195 TRP A N 1
ATOM 1613 C CA . TRP A 1 195 ? 11.404 6.897 5.925 1.00 79.62 195 TRP A CA 1
ATOM 1614 C C . TRP A 1 195 ? 12.750 6.353 6.429 1.00 79.62 195 TRP A C 1
ATOM 1616 O O . TRP A 1 195 ? 13.754 6.450 5.725 1.00 79.62 195 TRP A O 1
ATOM 1626 N N . ASP A 1 196 ? 12.771 5.736 7.613 1.00 78.94 196 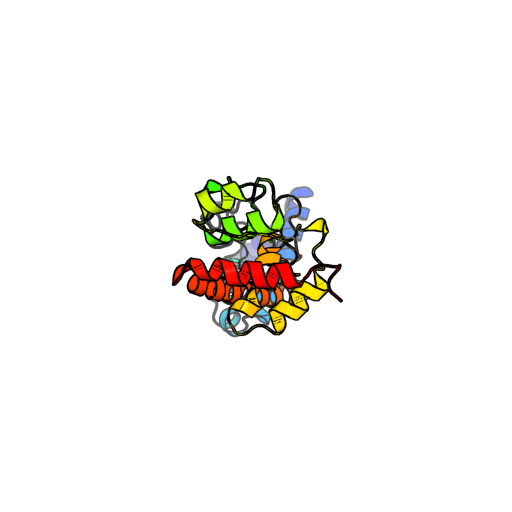ASP A N 1
ATOM 1627 C CA . ASP A 1 196 ? 13.961 5.084 8.178 1.00 78.94 196 ASP A CA 1
ATOM 1628 C C . ASP A 1 196 ? 14.210 3.674 7.609 1.00 78.94 196 ASP A C 1
ATOM 1630 O O . ASP A 1 196 ? 15.259 3.072 7.855 1.00 78.94 196 ASP A O 1
ATOM 1634 N N . CYS A 1 197 ? 13.247 3.128 6.863 1.00 78.88 197 CYS A N 1
ATOM 1635 C CA . CYS A 1 197 ? 13.225 1.744 6.405 1.00 78.88 197 CYS A CA 1
ATOM 1636 C C . CYS A 1 197 ? 12.815 1.613 4.930 1.00 78.88 197 CYS A C 1
ATOM 1638 O O . CYS A 1 197 ? 12.111 0.679 4.558 1.00 78.88 197 CYS A O 1
ATOM 1640 N N . ILE A 1 198 ? 13.275 2.543 4.088 1.00 82.88 198 ILE A N 1
ATOM 1641 C CA . ILE A 1 198 ? 13.025 2.512 2.644 1.00 82.88 198 ILE A CA 1
ATOM 1642 C C . ILE A 1 198 ? 13.603 1.229 2.035 1.00 82.88 198 ILE A C 1
ATOM 1644 O O . ILE A 1 198 ? 14.780 0.904 2.222 1.00 82.88 198 ILE A O 1
ATOM 1648 N N . GLU A 1 199 ? 12.767 0.523 1.277 1.00 89.19 199 GLU A N 1
ATOM 1649 C CA . GLU A 1 199 ? 13.147 -0.689 0.560 1.00 89.19 199 GLU A CA 1
ATOM 1650 C C . GLU A 1 199 ? 13.292 -0.419 -0.941 1.00 89.19 199 GLU A C 1
ATOM 1652 O O . GLU A 1 199 ? 12.420 0.173 -1.583 1.00 89.19 199 GLU A O 1
ATOM 1657 N N . ASP A 1 200 ? 14.398 -0.910 -1.503 1.00 91.56 200 ASP A N 1
ATOM 1658 C CA . ASP A 1 200 ? 14.691 -0.861 -2.931 1.00 91.56 200 ASP A CA 1
ATOM 1659 C C . ASP A 1 200 ? 14.574 -2.250 -3.557 1.00 91.56 200 ASP A C 1
ATOM 1661 O O . ASP A 1 200 ? 15.212 -3.217 -3.126 1.00 91.56 200 ASP A O 1
ATOM 1665 N N . PHE A 1 201 ? 13.822 -2.334 -4.651 1.00 95.50 201 PHE A N 1
ATOM 1666 C CA . PHE A 1 201 ? 13.644 -3.553 -5.426 1.00 95.50 201 PHE A CA 1
ATOM 1667 C C . PHE A 1 201 ? 14.365 -3.451 -6.771 1.00 95.50 201 PHE A C 1
ATOM 1669 O O . PHE A 1 201 ? 14.298 -2.421 -7.445 1.00 95.50 201 PHE A O 1
ATOM 1676 N N . PRO A 1 202 ? 15.035 -4.520 -7.235 1.00 96.00 202 PRO A N 1
ATOM 1677 C CA . PRO A 1 202 ? 15.599 -4.523 -8.575 1.00 96.00 202 PRO A CA 1
ATOM 1678 C C . PRO A 1 202 ? 14.477 -4.548 -9.617 1.00 96.00 202 PRO A C 1
ATOM 1680 O O . PRO A 1 202 ? 13.447 -5.191 -9.408 1.00 96.00 202 PRO A O 1
ATOM 1683 N N . TRP A 1 203 ? 14.706 -3.950 -10.784 1.00 96.38 203 TRP A N 1
ATOM 1684 C CA . TRP A 1 203 ? 13.834 -4.150 -11.942 1.00 96.38 203 TRP A CA 1
ATOM 1685 C C . TRP A 1 203 ? 13.887 -5.613 -12.395 1.00 96.38 203 TRP A C 1
ATOM 1687 O O . TRP A 1 203 ? 14.870 -6.072 -12.975 1.00 96.38 203 TRP A O 1
ATOM 1697 N N . SER A 1 204 ? 12.829 -6.362 -12.103 1.00 97.56 204 SER A N 1
ATOM 1698 C CA . SER A 1 204 ? 12.677 -7.771 -12.465 1.00 97.56 204 SER A CA 1
ATOM 1699 C C . SER A 1 204 ? 11.198 -8.131 -12.543 1.00 97.56 204 SER A C 1
ATOM 1701 O O . SER A 1 204 ? 10.354 -7.400 -12.022 1.00 97.56 204 SER A O 1
ATOM 1703 N N . ARG A 1 205 ? 10.875 -9.268 -13.167 1.00 97.75 205 ARG A N 1
ATOM 1704 C CA . ARG A 1 205 ? 9.497 -9.767 -13.203 1.00 97.75 205 ARG A CA 1
ATOM 1705 C C . ARG A 1 205 ? 8.997 -10.038 -11.787 1.00 97.75 205 ARG A C 1
ATOM 1707 O O . ARG A 1 205 ? 7.901 -9.624 -11.444 1.00 97.75 205 ARG A O 1
ATOM 1714 N N . GLU A 1 206 ? 9.818 -10.694 -10.976 1.00 98.19 206 GLU A N 1
ATOM 1715 C CA . GLU A 1 206 ? 9.486 -11.069 -9.607 1.00 98.19 206 GLU A CA 1
ATOM 1716 C C . GLU A 1 206 ? 9.158 -9.839 -8.754 1.00 98.19 206 GLU A C 1
ATOM 1718 O O . GLU A 1 206 ? 8.163 -9.847 -8.032 1.00 98.19 206 GLU A O 1
ATOM 1723 N N . SER A 1 207 ? 9.948 -8.767 -8.884 1.00 97.94 207 SER A N 1
ATOM 1724 C CA . SER A 1 207 ? 9.688 -7.499 -8.194 1.00 97.94 207 SER A CA 1
ATOM 1725 C C . SER A 1 207 ? 8.398 -6.839 -8.676 1.00 97.94 207 SER A C 1
ATOM 1727 O O . SER A 1 207 ? 7.594 -6.431 -7.847 1.00 97.94 207 SER A O 1
ATOM 1729 N N . LEU A 1 208 ? 8.180 -6.742 -9.995 1.00 98.25 208 LEU A N 1
ATOM 1730 C CA . LEU A 1 208 ? 6.972 -6.122 -10.553 1.00 98.25 208 LEU A CA 1
ATOM 1731 C C . LEU A 1 208 ? 5.705 -6.873 -10.123 1.00 98.25 208 LEU A C 1
ATOM 1733 O O . LEU A 1 208 ? 4.745 -6.247 -9.678 1.00 98.25 208 LEU A O 1
ATOM 1737 N N . ASP A 1 209 ? 5.710 -8.204 -10.209 1.00 98.38 209 ASP A N 1
ATOM 1738 C CA . ASP A 1 209 ? 4.580 -9.041 -9.801 1.00 98.38 209 ASP A CA 1
ATOM 1739 C C . ASP A 1 209 ? 4.292 -8.901 -8.300 1.00 98.38 209 ASP A C 1
ATOM 1741 O O . ASP A 1 209 ? 3.136 -8.736 -7.898 1.00 98.38 209 ASP A O 1
ATOM 1745 N N . PHE A 1 210 ? 5.339 -8.942 -7.468 1.00 98.19 210 PHE A N 1
ATOM 1746 C CA . PHE A 1 210 ? 5.213 -8.771 -6.023 1.00 98.19 210 PHE A CA 1
ATOM 1747 C C . PHE A 1 210 ? 4.649 -7.392 -5.672 1.00 98.19 210 PHE A C 1
ATOM 1749 O O . PHE A 1 210 ? 3.623 -7.305 -4.999 1.00 98.19 210 PHE A O 1
ATOM 1756 N N . LEU A 1 211 ? 5.270 -6.324 -6.171 1.00 97.62 211 LEU A N 1
ATOM 1757 C CA . LEU A 1 211 ? 4.885 -4.947 -5.874 1.00 97.62 211 LEU A CA 1
ATOM 1758 C C . LEU A 1 211 ? 3.480 -4.617 -6.386 1.00 97.62 211 LEU A C 1
ATOM 1760 O O . LEU A 1 211 ? 2.705 -3.997 -5.660 1.00 97.62 211 LEU A O 1
ATOM 1764 N N . ALA A 1 212 ? 3.093 -5.112 -7.566 1.00 98.00 212 ALA A N 1
ATOM 1765 C CA . ALA A 1 212 ? 1.736 -4.952 -8.089 1.00 98.00 212 ALA A CA 1
ATOM 1766 C C . ALA A 1 212 ? 0.690 -5.712 -7.260 1.00 98.00 212 ALA A C 1
ATOM 1768 O O . ALA A 1 212 ? -0.433 -5.233 -7.081 1.00 98.00 212 ALA A O 1
ATOM 1769 N N . ALA A 1 213 ? 1.028 -6.897 -6.743 1.00 98.12 213 ALA A N 1
ATOM 1770 C CA . ALA A 1 213 ? 0.149 -7.623 -5.830 1.00 98.12 213 ALA A CA 1
ATOM 1771 C C . ALA A 1 213 ? -0.007 -6.881 -4.493 1.00 98.12 213 ALA A C 1
ATOM 1773 O O . ALA A 1 213 ? -1.127 -6.747 -4.001 1.00 98.12 213 ALA A O 1
ATOM 1774 N N . GLN A 1 214 ? 1.093 -6.356 -3.947 1.00 97.25 214 GLN A N 1
ATOM 1775 C CA . GLN A 1 214 ? 1.078 -5.543 -2.731 1.00 97.25 214 GLN A CA 1
ATOM 1776 C C . GLN A 1 214 ? 0.304 -4.236 -2.930 1.00 97.25 214 GLN A C 1
ATOM 1778 O O . GLN A 1 214 ? -0.453 -3.840 -2.056 1.00 97.25 214 GLN A O 1
ATOM 1783 N N . TRP A 1 215 ? 0.407 -3.591 -4.092 1.00 96.56 215 TRP A N 1
ATOM 1784 C CA . TRP A 1 215 ? -0.328 -2.355 -4.363 1.00 96.56 215 TRP A CA 1
ATOM 1785 C C . TRP A 1 215 ? -1.839 -2.589 -4.403 1.00 96.56 215 TRP A C 1
ATOM 1787 O O . TRP A 1 215 ? -2.617 -1.839 -3.822 1.00 96.56 215 TRP A O 1
ATOM 1797 N N . LYS A 1 216 ? -2.277 -3.699 -5.009 1.00 97.06 216 LYS A N 1
ATOM 1798 C CA . LYS A 1 216 ? -3.689 -4.111 -4.959 1.00 97.06 216 LYS A CA 1
ATOM 1799 C C . LYS A 1 216 ? -4.165 -4.390 -3.535 1.00 97.06 216 LYS A C 1
ATOM 1801 O O . LYS A 1 216 ? -5.319 -4.103 -3.226 1.00 97.06 216 LYS A O 1
ATOM 1806 N N . LEU A 1 217 ? -3.302 -4.956 -2.688 1.00 96.75 217 LEU A N 1
ATOM 1807 C CA . LEU A 1 217 ? -3.598 -5.142 -1.269 1.00 96.75 217 LEU A CA 1
ATOM 1808 C C . LEU A 1 217 ? -3.744 -3.789 -0.559 1.00 96.75 217 LEU A C 1
ATOM 1810 O O . LEU A 1 217 ? -4.736 -3.605 0.142 1.00 96.75 217 LEU A O 1
ATOM 1814 N N . ALA A 1 218 ? -2.834 -2.841 -0.801 1.00 95.50 218 ALA A N 1
ATOM 1815 C CA . ALA A 1 218 ? -2.901 -1.489 -0.245 1.00 95.50 218 ALA A CA 1
ATOM 1816 C C . ALA A 1 218 ? -4.221 -0.793 -0.603 1.00 95.50 218 ALA A C 1
ATOM 1818 O O . ALA A 1 218 ? -4.956 -0.362 0.281 1.00 95.50 218 ALA A O 1
ATOM 1819 N N . LEU A 1 219 ? -4.586 -0.793 -1.891 1.00 95.62 219 LEU A N 1
ATOM 1820 C CA . LEU A 1 219 ? -5.849 -0.222 -2.370 1.00 95.62 219 LEU A CA 1
ATOM 1821 C C . LEU A 1 219 ? -7.072 -0.851 -1.688 1.00 95.62 219 LEU A C 1
ATOM 1823 O O . LEU A 1 219 ? -8.011 -0.144 -1.331 1.00 95.62 219 LEU A O 1
ATOM 1827 N N . ALA A 1 220 ? -7.068 -2.171 -1.485 1.00 96.69 220 ALA A N 1
ATOM 1828 C CA . ALA A 1 220 ? -8.159 -2.857 -0.798 1.00 96.69 220 ALA A CA 1
ATOM 1829 C C . ALA A 1 220 ? -8.226 -2.513 0.701 1.00 96.69 220 ALA A C 1
ATOM 1831 O O . ALA A 1 220 ? -9.315 -2.476 1.271 1.00 96.69 220 ALA A O 1
ATOM 1832 N N . LEU A 1 221 ? -7.082 -2.282 1.347 1.00 95.94 221 LEU A N 1
ATOM 1833 C CA . LEU A 1 221 ? -7.018 -1.873 2.749 1.00 95.94 221 LEU A CA 1
ATOM 1834 C C . LEU A 1 221 ? -7.489 -0.426 2.939 1.00 95.94 221 LEU A C 1
ATOM 1836 O O . LEU A 1 221 ? -8.326 -0.181 3.807 1.00 95.94 221 LEU A O 1
ATOM 1840 N N . TRP A 1 222 ? -7.044 0.501 2.087 1.00 94.94 222 TRP A N 1
ATOM 1841 C CA . TRP A 1 222 ? -7.523 1.887 2.100 1.00 94.94 222 TRP A CA 1
ATOM 1842 C C . TRP A 1 222 ? -9.017 1.993 1.795 1.00 94.94 222 TRP A C 1
ATOM 1844 O O . TRP A 1 222 ? -9.710 2.799 2.408 1.00 94.94 222 TRP A O 1
ATOM 1854 N N . ASP A 1 223 ? -9.553 1.158 0.900 1.00 96.38 223 ASP A N 1
ATOM 1855 C CA . ASP A 1 223 ? -10.998 1.119 0.647 1.00 96.38 223 ASP A CA 1
ATOM 1856 C C . ASP A 1 223 ? -11.783 0.711 1.908 1.00 96.38 223 ASP A C 1
ATOM 1858 O O . ASP A 1 223 ? -12.755 1.370 2.280 1.00 96.38 223 ASP A O 1
ATOM 1862 N N . LYS A 1 224 ? -11.323 -0.317 2.633 1.00 96.50 224 LYS A N 1
ATOM 1863 C CA . LYS A 1 224 ? -11.928 -0.736 3.910 1.00 96.50 224 LYS A CA 1
ATOM 1864 C C . LYS A 1 224 ? -11.872 0.358 4.977 1.00 96.50 224 LYS A C 1
ATOM 1866 O O . LYS A 1 224 ? -12.869 0.604 5.658 1.00 96.50 224 LYS A O 1
ATOM 1871 N N . GLU A 1 225 ? -10.723 1.013 5.123 1.00 95.75 225 GLU A N 1
ATOM 1872 C CA . GLU A 1 225 ? -10.557 2.143 6.038 1.00 95.75 225 GLU A CA 1
ATOM 1873 C C . GLU A 1 225 ? -11.492 3.297 5.662 1.00 95.75 225 GLU A C 1
ATOM 1875 O O . GLU A 1 225 ? -12.213 3.808 6.517 1.00 95.75 225 GLU A O 1
ATOM 1880 N N . SER A 1 226 ? -11.560 3.651 4.376 1.00 95.50 226 SER A N 1
ATOM 1881 C CA . SER A 1 226 ? -12.437 4.703 3.858 1.00 95.50 226 SER A CA 1
ATOM 1882 C C . SER A 1 226 ? -13.916 4.415 4.135 1.00 95.50 226 SER A C 1
ATOM 1884 O O . SER A 1 226 ? -14.658 5.305 4.569 1.00 95.50 226 SER A O 1
ATOM 1886 N N . GLN A 1 227 ? -14.348 3.160 3.959 1.00 97.19 227 GLN A N 1
ATOM 1887 C CA . GLN A 1 227 ? -15.701 2.716 4.303 1.00 97.19 227 GLN A CA 1
ATOM 1888 C C . GLN A 1 227 ? -15.986 2.862 5.805 1.00 97.19 227 GLN A C 1
ATOM 1890 O O . GLN A 1 227 ? -17.048 3.363 6.188 1.00 97.19 227 GLN A O 1
ATOM 1895 N N . LEU A 1 228 ? -15.048 2.453 6.665 1.00 97.12 228 LEU A N 1
ATOM 1896 C CA . LEU A 1 228 ? -15.185 2.594 8.115 1.00 97.12 228 LEU A CA 1
ATOM 1897 C C . LEU A 1 228 ? -15.218 4.068 8.542 1.00 97.12 228 LEU A C 1
ATOM 1899 O O . LEU A 1 228 ? -16.079 4.455 9.335 1.00 97.12 228 LEU A O 1
ATOM 1903 N N . LYS A 1 229 ? -14.322 4.889 7.991 1.00 95.62 229 LYS A N 1
ATOM 1904 C CA . LYS A 1 229 ? -14.241 6.330 8.238 1.00 95.62 229 LYS A CA 1
ATOM 1905 C C . LYS A 1 229 ? -15.539 7.031 7.854 1.00 95.62 229 LYS A C 1
ATOM 1907 O O . LYS A 1 229 ? -16.144 7.687 8.697 1.00 95.62 229 LYS A O 1
ATOM 1912 N N . THR A 1 230 ? -16.028 6.806 6.634 1.00 96.31 230 THR A N 1
ATOM 1913 C CA . THR A 1 230 ? -17.294 7.386 6.155 1.00 96.31 230 THR A CA 1
ATOM 1914 C C . THR A 1 230 ? -18.456 6.999 7.073 1.00 96.31 230 THR A C 1
ATOM 1916 O O . THR A 1 230 ? -19.280 7.833 7.444 1.00 96.31 230 THR A O 1
ATOM 1919 N N . TRP A 1 231 ? -18.505 5.738 7.513 1.00 95.81 231 TRP A N 1
ATOM 1920 C CA . TRP A 1 231 ? -19.531 5.275 8.444 1.00 95.81 231 TRP A CA 1
ATOM 1921 C C . TRP A 1 231 ? -19.454 5.955 9.814 1.00 95.81 231 TRP A C 1
ATOM 1923 O O . TRP A 1 231 ? -20.493 6.204 10.422 1.00 95.81 231 TRP A O 1
ATOM 1933 N N . ILE A 1 232 ? -18.266 6.268 10.320 1.00 93.06 232 ILE A N 1
ATOM 1934 C CA . ILE A 1 232 ? -18.106 7.017 11.570 1.00 93.06 232 ILE A CA 1
ATOM 1935 C C . ILE A 1 232 ? -18.534 8.482 11.403 1.00 93.06 232 ILE A C 1
ATOM 1937 O O . ILE A 1 232 ? -19.260 9.003 12.253 1.00 93.06 232 ILE A O 1
ATOM 1941 N N . GLU A 1 233 ? -18.135 9.125 10.306 1.00 90.75 233 GLU A N 1
ATOM 1942 C CA . GLU A 1 233 ? -18.414 10.541 10.025 1.00 90.75 233 GLU A CA 1
ATOM 1943 C C . GLU A 1 233 ? -19.918 10.850 9.922 1.00 90.75 233 GLU A C 1
ATOM 1945 O O . GLU A 1 233 ? -20.357 11.945 10.275 1.00 90.75 233 GLU A O 1
ATOM 1950 N N . GLU A 1 234 ? -20.736 9.876 9.513 1.00 92.75 234 GLU A N 1
ATOM 1951 C CA . GLU A 1 234 ? -22.199 10.002 9.498 1.00 92.75 234 GLU A CA 1
ATOM 1952 C C . GLU A 1 234 ? -22.828 10.142 10.896 1.00 92.75 234 GLU A C 1
ATOM 1954 O O . GLU A 1 234 ? -23.887 10.757 11.045 1.00 92.75 234 GLU A O 1
ATOM 1959 N N . GLU A 1 235 ? -22.234 9.537 11.929 1.00 91.56 235 GLU A N 1
ATOM 1960 C CA . GLU A 1 235 ? -22.781 9.545 13.287 1.00 91.56 235 GLU A CA 1
ATOM 1961 C C . GLU A 1 235 ? -21.671 9.339 14.322 1.00 91.56 235 GLU A C 1
ATOM 1963 O O . GLU A 1 235 ? -21.296 8.214 14.650 1.00 91.56 235 GLU A O 1
ATOM 1968 N N . LYS A 1 236 ? -21.222 10.439 14.932 1.00 86.31 236 LYS A N 1
ATOM 1969 C CA . LYS A 1 236 ? -20.102 10.476 15.888 1.00 86.31 236 LYS A CA 1
ATOM 1970 C C . LYS A 1 236 ? -20.193 9.448 17.027 1.00 86.31 236 LYS A C 1
ATOM 1972 O O . LYS A 1 236 ? -19.195 8.868 17.438 1.00 86.31 236 LYS A O 1
ATOM 1977 N N . ASN A 1 237 ? -21.397 9.135 17.514 1.00 88.62 237 ASN A N 1
ATOM 1978 C CA . ASN A 1 237 ? -21.583 8.128 18.569 1.00 88.62 237 ASN A CA 1
ATOM 1979 C C . ASN A 1 237 ? -21.170 6.704 18.147 1.00 88.62 237 ASN A C 1
ATOM 1981 O O . ASN A 1 237 ? -21.025 5.831 19.004 1.00 88.62 237 ASN A O 1
ATOM 1985 N N . ARG A 1 238 ? -20.953 6.447 16.852 1.00 92.62 238 ARG A N 1
ATOM 1986 C CA . ARG A 1 238 ? -20.458 5.166 16.337 1.00 92.62 238 ARG A CA 1
ATOM 1987 C C . ARG A 1 238 ? -19.028 4.855 16.784 1.00 92.62 238 ARG A C 1
ATOM 1989 O O . ARG A 1 238 ? -18.713 3.674 16.909 1.00 92.62 238 ARG A O 1
ATOM 1996 N N . TYR A 1 239 ? -18.223 5.853 17.164 1.00 91.31 239 TYR A N 1
ATOM 1997 C CA . TYR A 1 239 ? -16.933 5.619 17.828 1.00 91.31 239 TYR A CA 1
ATOM 1998 C C . TYR A 1 239 ? -17.066 4.763 19.096 1.00 91.31 239 TYR A C 1
ATOM 2000 O O . TYR A 1 239 ? -16.193 3.948 19.387 1.00 91.31 239 TYR A O 1
ATOM 2008 N N . LEU A 1 240 ? -18.180 4.882 19.833 1.00 90.62 240 LEU A N 1
ATOM 2009 C CA . LEU A 1 240 ? -18.423 4.050 21.016 1.00 90.62 240 LEU A CA 1
ATOM 2010 C C . LEU A 1 240 ? -18.503 2.563 20.654 1.00 90.62 240 LEU A C 1
ATOM 2012 O O . LEU A 1 240 ? -18.030 1.730 21.418 1.00 90.62 240 LEU A O 1
ATOM 2016 N N . ARG A 1 241 ? -19.011 2.222 19.462 1.00 93.12 241 ARG A N 1
ATOM 2017 C CA . ARG A 1 241 ? -19.044 0.830 18.989 1.00 93.12 241 ARG A CA 1
ATOM 2018 C C . ARG A 1 241 ? -17.647 0.293 18.682 1.00 93.12 241 ARG A C 1
ATOM 2020 O O . ARG A 1 241 ? -17.409 -0.890 18.897 1.00 93.12 241 ARG A O 1
ATOM 2027 N N . LEU A 1 242 ? -16.729 1.145 18.217 1.00 94.06 242 LEU A N 1
ATOM 2028 C CA . LEU A 1 242 ? -15.324 0.767 18.030 1.00 94.06 242 LEU A CA 1
ATOM 2029 C C . LEU A 1 242 ? -14.648 0.498 19.375 1.00 94.06 242 LEU A C 1
ATOM 2031 O O . LEU A 1 242 ? -13.979 -0.520 19.535 1.00 94.06 242 LEU A O 1
ATOM 2035 N N . ILE A 1 243 ? -14.894 1.363 20.365 1.00 91.69 243 ILE A N 1
ATOM 2036 C CA . ILE A 1 243 ? -14.404 1.181 21.739 1.00 91.69 243 ILE A CA 1
ATOM 2037 C C . ILE A 1 243 ? -14.967 -0.107 22.354 1.00 91.69 243 ILE A C 1
ATOM 2039 O O . ILE A 1 243 ? -14.229 -0.866 22.980 1.00 91.69 243 ILE A O 1
ATOM 2043 N N . ASP A 1 244 ? -16.255 -0.393 22.160 1.00 92.44 244 ASP A N 1
ATOM 2044 C CA . ASP A 1 244 ? -16.875 -1.626 22.649 1.00 92.44 244 ASP A CA 1
ATOM 2045 C C . ASP A 1 244 ? -16.239 -2.871 22.020 1.00 92.44 244 ASP A C 1
ATOM 2047 O O . ASP A 1 244 ? -16.038 -3.877 22.704 1.00 92.44 244 ASP A O 1
ATOM 2051 N N . LEU A 1 245 ? -15.906 -2.818 20.727 1.00 93.44 245 LEU A N 1
ATOM 2052 C CA . LEU A 1 245 ? -15.244 -3.911 20.016 1.00 93.44 245 LEU A CA 1
ATOM 2053 C C . LEU A 1 245 ? -13.808 -4.117 20.519 1.00 93.44 245 LEU A C 1
ATOM 2055 O O . LEU A 1 245 ? -13.411 -5.240 20.830 1.00 93.44 245 LEU A O 1
ATOM 2059 N N . TRP A 1 246 ? -13.070 -3.020 20.691 1.00 93.81 246 TRP A N 1
ATOM 2060 C CA . TRP A 1 246 ? -11.732 -2.993 21.281 1.00 93.81 246 TRP A CA 1
ATOM 2061 C C . TRP A 1 246 ? -11.708 -3.599 22.691 1.00 93.81 246 TRP A C 1
ATOM 2063 O O . TRP A 1 246 ? -10.901 -4.476 23.001 1.00 93.81 246 TRP A O 1
ATOM 2073 N N . ASN A 1 247 ? -12.650 -3.197 23.544 1.00 92.88 247 ASN A N 1
ATOM 2074 C CA . ASN A 1 247 ? -12.726 -3.645 24.933 1.00 92.88 247 ASN A CA 1
ATOM 2075 C C . ASN A 1 247 ? -13.007 -5.151 25.078 1.00 92.88 247 ASN A C 1
ATOM 2077 O O . ASN A 1 247 ? -12.601 -5.760 26.070 1.00 92.88 247 ASN A O 1
ATOM 2081 N N . GLN A 1 248 ? -13.672 -5.778 24.104 1.00 93.62 248 GLN A N 1
ATOM 2082 C CA . GLN A 1 248 ? -13.947 -7.222 24.125 1.00 93.62 248 GLN A CA 1
ATOM 2083 C C . GLN A 1 248 ? -12.686 -8.080 23.937 1.00 93.62 248 GLN A C 1
ATOM 2085 O O . GLN A 1 248 ? -12.672 -9.261 24.303 1.00 93.62 248 GLN A O 1
ATOM 2090 N N . ALA A 1 249 ? -11.608 -7.496 23.413 1.00 92.50 249 ALA A N 1
ATOM 2091 C CA . ALA A 1 249 ? -10.345 -8.178 23.174 1.00 92.50 249 ALA A CA 1
ATOM 2092 C C . ALA A 1 249 ? -9.403 -8.209 24.398 1.00 92.50 249 ALA A C 1
ATOM 2094 O O . ALA A 1 249 ? -8.209 -8.478 24.257 1.00 92.50 249 ALA A O 1
ATOM 2095 N N . ASP A 1 250 ? -9.921 -7.996 25.613 1.00 90.38 250 ASP A N 1
ATOM 2096 C CA . ASP A 1 250 ? -9.153 -8.136 26.858 1.00 90.38 250 ASP A CA 1
ATOM 2097 C C . ASP A 1 250 ? -8.589 -9.562 27.003 1.00 90.38 250 ASP A C 1
ATOM 2099 O O . ASP A 1 250 ? -9.316 -10.560 26.894 1.00 90.38 250 ASP A O 1
ATOM 2103 N N . LYS A 1 251 ? -7.282 -9.650 27.296 1.00 84.31 251 LYS A N 1
ATOM 2104 C CA . LYS A 1 251 ? -6.555 -10.889 27.634 1.00 84.31 251 LYS A CA 1
ATOM 2105 C C . LYS A 1 251 ? -7.186 -11.665 28.791 1.00 84.31 251 LYS A C 1
ATOM 2107 O O . LYS A 1 251 ? -6.979 -12.871 28.899 1.00 84.31 251 LYS A O 1
ATOM 2112 N N . ARG A 1 252 ? -7.907 -10.985 29.683 1.00 78.06 252 ARG A N 1
ATOM 2113 C CA . ARG A 1 252 ? -8.522 -11.572 30.885 1.00 78.06 252 ARG A CA 1
ATOM 2114 C C . ARG A 1 252 ? -9.920 -12.129 30.641 1.00 78.06 252 ARG A C 1
ATOM 2116 O O . ARG A 1 252 ? -10.448 -12.831 31.499 1.00 78.06 252 ARG A O 1
ATOM 2123 N N . SER A 1 253 ? -10.528 -11.809 29.506 1.00 63.44 253 SER A N 1
ATOM 2124 C CA . SER A 1 253 ? -11.866 -12.277 29.167 1.00 63.44 253 SER A CA 1
ATOM 2125 C C . SER A 1 253 ? -11.764 -13.658 28.516 1.00 63.44 253 SER A C 1
ATOM 2127 O O . SER A 1 253 ? -11.250 -13.768 27.399 1.00 63.44 253 SER A O 1
ATOM 2129 N N . HIS A 1 254 ? -12.210 -14.684 29.250 1.00 48.59 254 HIS A N 1
ATOM 2130 C CA . HIS A 1 254 ? -12.299 -16.082 28.809 1.00 48.59 254 HIS A CA 1
ATOM 2131 C C . HIS A 1 254 ? -13.215 -16.274 27.601 1.00 48.59 254 HIS A C 1
ATOM 2133 O O . HIS A 1 254 ? -14.262 -15.590 27.547 1.00 48.59 254 HIS A O 1
#